Protein 4I17 (pdb70)

Nearest PDB structures (foldseek):
  4i17-assembly1_A  TM=1.005E+00  e=2.293E-26  Bacteroides fragilis NCTC 9343
  6voa-assembly1_F  TM=4.301E-01  e=3.705E-04  Bos taurus
  4g2v-assembly1_A  TM=3.852E-01  e=7.265E-04  Mus musculus
  6hc2-assembly4_S  TM=3.212E-01  e=5.073E-04  Homo sapiens
  7ep7-assembly1_A  TM=3.755E-01  e=6.268E-03  Mus musculus

Sequence (221 aa):
TTDPNQLKNEGNDALNAKNNYAVAFEEKYSEYLKLTNNQDSVTAYNCGVCADNIKKKYKEEAADYFDIAIKKKKNYNLANAYIGKSSAAYRRDKNNQQEYIATLTEGIKAVPGNATIEKKLYAIYYLKEGQKFQQAGNIEKAEEENYKHATDVTSKKKWKTDALYSLGVLFYYNNGADDVLRKATPLASSSNKEKYASSEKKAKADDAAFKKAVVDYLGEEAVTLSPNRTEIKQQQDQVKAI

Solvent-accessible surface area: 12054 Å² total

InterPro domains:
  IPR011990 Tetratricopeptide-like helical domain superfamily [G3DSA:1.25.40.10] (18-245)
  IPR011990 Tetratricopeptide-like helical domain superfamily [SSF48452] (24-232)
  IPR019734 Tetratricopeptide repeat [SM00028] (59-92)
  IPR019734 Tetratricopeptide repeat [SM00028] (93-126)
  IPR019734 Tetratricopeptide repeat [SM00028] (134-167)

B-factor: mean 29.87, std 13.46, range [13.38, 92.15]

CATH classification: 1.25.40.10

Structure (mmCIF, N/CA/C/O backbone):
data_4I17
#
_entry.id   4I17
#
_cell.length_a   59.233
_cell.length_b   60.576
_cell.length_c   61.033
_cell.angle_alpha   90.000
_cell.angle_beta   90.000
_cell.angle_gamma   90.000
#
_symmetry.space_group_name_H-M   'P 21 21 21'
#
loop_
_entity.id
_entity.type
_entity.pdbx_description
1 polymer 'hypothetical protein'
2 non-polymer 'SULFATE ION'
3 non-polymer GLYCEROL
4 water water
#
loop_
_atom_site.group_PDB
_atom_site.id
_atom_site.type_symbol
_atom_site.label_atom_id
_atom_site.label_alt_id
_atom_site.label_comp_id
_atom_site.label_asym_id
_atom_site.label_entity_id
_atom_site.label_seq_id
_atom_site.pdbx_PDB_ins_code
_atom_site.Cartn_x
_atom_site.Cartn_y
_atom_site.Cartn_z
_atom_site.occupancy
_atom_site.B_iso_or_equiv
_atom_site.auth_seq_id
_atom_site.auth_comp_id
_atom_site.auth_asym_id
_atom_site.auth_atom_id
_atom_site.pdbx_PDB_model_num
ATOM 1 N N . THR A 1 4 ? 2.819 13.403 12.296 1.00 56.05 21 THR A N 1
ATOM 2 C CA . THR A 1 4 ? 2.081 13.666 11.063 1.00 55.57 21 THR A CA 1
ATOM 3 C C . THR A 1 4 ? 2.627 12.822 9.905 1.00 58.02 21 THR A C 1
ATOM 4 O O . THR A 1 4 ? 3.839 12.627 9.800 1.00 57.95 21 THR A O 1
ATOM 6 N N . THR A 1 5 ? 1.721 12.342 9.030 1.00 53.39 22 THR A N 1
ATOM 7 C CA . THR A 1 5 ? 2.024 11.490 7.870 1.00 52.48 22 THR A CA 1
ATOM 8 C C . THR A 1 5 ? 1.893 12.258 6.548 1.00 52.42 22 THR A C 1
ATOM 9 O O . THR A 1 5 ? 2.690 12.045 5.629 1.00 52.95 22 THR A O 1
ATOM 13 N N . ASP A 1 6 ? 0.849 13.103 6.441 1.00 44.86 23 ASP A N 1
ATOM 14 C CA . ASP A 1 6 ? 0.519 13.909 5.264 1.00 42.54 23 ASP A CA 1
ATOM 15 C C . ASP A 1 6 ? 1.689 14.871 4.946 1.00 39.69 23 ASP A C 1
ATOM 16 O O . ASP A 1 6 ? 2.004 15.697 5.802 1.00 37.01 23 ASP A O 1
ATOM 21 N N . PRO A 1 7 ? 2.354 14.779 3.761 1.00 34.81 24 PRO A N 1
ATOM 22 C CA . PRO A 1 7 ? 3.485 15.682 3.477 1.00 33.44 24 PRO A CA 1
ATOM 23 C C . PRO A 1 7 ? 3.121 17.155 3.556 1.00 35.65 24 PRO A C 1
ATOM 24 O O . PRO A 1 7 ? 3.916 17.939 4.075 1.00 34.13 24 PRO A O 1
ATOM 28 N N . ASN A 1 8 ? 1.933 17.548 3.045 1.00 31.98 25 ASN A N 1
ATOM 29 C CA . ASN A 1 8 ? 1.526 18.955 3.100 1.00 31.88 25 ASN A CA 1
ATOM 30 C C . ASN A 1 8 ? 1.421 19.432 4.543 1.00 33.42 25 ASN A C 1
ATOM 31 O O . ASN A 1 8 ? 1.757 20.583 4.830 1.00 33.13 25 ASN A O 1
ATOM 36 N N . GLN A 1 9 ? 0.966 18.547 5.446 1.00 27.60 26 GLN A N 1
ATOM 37 C CA . GLN A 1 9 ? 0.883 18.844 6.872 1.00 26.70 26 GLN A CA 1
ATOM 38 C C . GLN A 1 9 ? 2.296 19.033 7.427 1.00 28.90 26 GLN A C 1
ATOM 39 O O . GLN A 1 9 ? 2.518 19.958 8.211 1.00 27.63 26 GLN A O 1
ATOM 45 N N . LEU A 1 10 ? 3.261 18.170 7.004 1.00 24.50 27 LEU A N 1
ATOM 46 C CA . LEU A 1 10 ? 4.661 18.325 7.477 1.00 22.24 27 LEU A CA 1
ATOM 47 C C . LEU A 1 10 ? 5.238 19.645 7.038 1.00 25.31 27 LEU A C 1
ATOM 48 O O . LEU A 1 10 ? 5.887 20.315 7.837 1.00 24.04 27 LEU A O 1
ATOM 53 N N . LYS A 1 11 ? 5.000 20.047 5.782 1.00 23.12 28 LYS A N 1
ATOM 54 C CA . LYS A 1 11 ? 5.521 21.342 5.322 1.00 22.43 28 LYS A CA 1
ATOM 55 C C . LYS A 1 11 ? 4.885 22.507 6.124 1.00 26.45 28 LYS A C 1
ATOM 56 O O . LYS A 1 11 ? 5.590 23.444 6.489 1.00 24.40 28 LYS A O 1
ATOM 62 N N . ASN A 1 12 ? 3.575 22.440 6.407 1.00 23.59 29 ASN A N 1
ATOM 63 C CA . ASN A 1 12 ? 2.887 23.490 7.180 1.00 23.75 29 ASN A CA 1
ATOM 64 C C . ASN A 1 12 ? 3.438 23.548 8.600 1.00 25.71 29 ASN A C 1
ATOM 65 O O . ASN A 1 12 ? 3.627 24.657 9.128 1.00 25.27 29 ASN A O 1
ATOM 70 N N . GLU A 1 13 ? 3.694 22.371 9.218 1.00 21.23 30 GLU A N 1
ATOM 71 C CA . GLU A 1 13 ? 4.297 22.279 10.565 1.00 20.35 30 GLU A CA 1
ATOM 72 C C . GLU A 1 13 ? 5.712 22.884 10.551 1.00 23.10 30 GLU A C 1
ATOM 73 O O . GLU A 1 13 ? 6.078 23.562 11.506 1.00 21.11 30 GLU A O 1
ATOM 79 N N . GLY A 1 14 ? 6.498 22.600 9.500 1.00 18.83 31 GLY A N 1
ATOM 80 C CA . GLY A 1 14 ? 7.843 23.178 9.357 1.00 16.77 31 GLY A CA 1
ATOM 81 C C . GLY A 1 14 ? 7.781 24.692 9.212 1.00 21.01 31 GLY A C 1
ATOM 82 O O . GLY A 1 14 ? 8.568 25.408 9.837 1.00 19.28 31 GLY A O 1
ATOM 83 N N . ASN A 1 15 ? 6.817 25.200 8.402 1.00 19.21 32 ASN A N 1
ATOM 84 C CA . ASN A 1 15 ? 6.602 26.651 8.247 1.00 19.64 32 ASN A CA 1
ATOM 85 C C . ASN A 1 15 ? 6.259 27.284 9.586 1.00 23.03 32 ASN A C 1
ATOM 86 O O . ASN A 1 15 ? 6.784 28.360 9.905 1.00 22.04 32 ASN A O 1
ATOM 91 N N . ASP A 1 16 ? 5.363 26.646 10.368 1.00 20.86 33 ASP A N 1
ATOM 92 C CA . ASP A 1 16 ? 4.980 27.171 11.693 1.00 21.66 33 ASP A CA 1
ATOM 93 C C . ASP A 1 16 ? 6.195 27.247 12.618 1.00 23.21 33 ASP A C 1
ATOM 94 O O . ASP A 1 16 ? 6.388 28.252 13.313 1.00 24.18 33 ASP A O 1
ATOM 99 N N . ALA A 1 17 ? 7.022 26.195 12.614 1.00 18.95 34 ALA A N 1
ATOM 100 C CA . ALA A 1 17 ? 8.227 26.161 13.438 1.00 18.55 34 ALA A CA 1
ATOM 101 C C . ALA A 1 17 ? 9.203 27.252 13.019 1.00 20.89 34 ALA A C 1
ATOM 102 O O . ALA A 1 17 ? 9.744 27.961 13.879 1.00 19.26 34 ALA A O 1
ATOM 104 N N . LEU A 1 18 ? 9.414 27.425 11.706 1.00 19.24 35 LEU A N 1
ATOM 105 C CA . LEU A 1 18 ? 10.347 28.454 11.212 1.00 20.66 35 LEU A CA 1
ATOM 106 C C . LEU A 1 18 ? 9.869 29.839 11.628 1.00 22.27 35 LEU A C 1
ATOM 107 O O . LEU A 1 18 ? 10.669 30.671 12.057 1.00 22.78 35 LEU A O 1
ATOM 112 N N . ASN A 1 19 ? 8.562 30.079 11.544 1.00 20.13 36 ASN A N 1
ATOM 113 C CA . ASN A 1 19 ? 7.973 31.370 11.938 1.00 20.68 36 ASN A CA 1
ATOM 114 C C . ASN A 1 19 ? 8.234 31.700 13.408 1.00 26.76 36 ASN A C 1
ATOM 115 O O . ASN A 1 19 ? 8.191 32.871 13.777 1.00 26.74 36 ASN A O 1
ATOM 120 N N . ALA A 1 20 ? 8.449 30.666 14.250 1.00 22.78 37 ALA A N 1
ATOM 121 C CA . ALA A 1 20 ? 8.689 30.827 15.692 1.00 22.56 37 ALA A CA 1
ATOM 122 C C . ALA A 1 20 ? 10.189 30.735 15.995 1.00 24.44 37 ALA A C 1
ATOM 123 O O . ALA A 1 20 ? 10.589 30.717 17.155 1.00 24.12 37 ALA A O 1
ATOM 125 N N . LYS A 1 21 ? 11.027 30.695 14.951 1.00 19.87 38 LYS A N 1
ATOM 126 C CA . LYS A 1 21 ? 12.484 30.589 15.100 1.00 19.22 38 LYS A CA 1
ATOM 127 C C . LYS A 1 21 ? 12.898 29.226 15.732 1.00 23.26 38 LYS A C 1
ATOM 128 O O . LYS A 1 21 ? 13.973 29.129 16.353 1.00 24.85 38 LYS A O 1
ATOM 134 N N A ASN A 1 22 ? 12.062 28.165 15.578 0.50 18.97 39 ASN A N 1
ATOM 135 N N B ASN A 1 22 ? 12.066 28.189 15.539 0.50 18.73 39 ASN A N 1
ATOM 136 C CA A ASN A 1 22 ? 12.514 26.860 16.050 0.50 18.35 39 ASN A CA 1
ATOM 137 C CA B ASN A 1 22 ? 12.373 26.854 16.020 0.50 18.02 39 ASN A CA 1
ATOM 138 C C A ASN A 1 22 ? 13.070 26.138 14.849 0.50 21.01 39 ASN A C 1
ATOM 139 C C B ASN A 1 22 ? 13.033 26.104 14.846 0.50 20.85 39 ASN A C 1
ATOM 140 O O A ASN A 1 22 ? 12.370 25.384 14.182 0.50 19.71 39 ASN A O 1
ATOM 141 O O B ASN A 1 22 ? 12.374 25.314 14.177 0.50 19.61 39 ASN A O 1
ATOM 150 N N . TYR A 1 23 ? 14.341 26.387 14.570 1.00 18.75 40 TYR A N 1
ATOM 151 C CA . TYR A 1 23 ? 15.035 25.791 13.425 1.00 17.24 40 TYR A CA 1
ATOM 152 C C . TYR A 1 23 ? 15.162 24.280 13.527 1.00 17.51 40 TYR A C 1
ATOM 153 O O . TYR A 1 23 ? 15.121 23.627 12.484 1.00 17.46 40 TYR A O 1
ATOM 162 N N . ALA A 1 24 ? 15.287 23.702 14.764 1.00 15.74 41 ALA A N 1
ATOM 163 C CA . ALA A 1 24 ? 15.426 22.232 14.886 1.00 16.09 41 ALA A CA 1
ATOM 164 C C . ALA A 1 24 ? 14.147 21.527 14.449 1.00 19.44 41 ALA A C 1
ATOM 165 O O . ALA A 1 24 ? 14.207 20.509 13.750 1.00 20.05 41 ALA A O 1
ATOM 167 N N . VAL A 1 25 ? 12.990 22.037 14.875 1.00 16.67 42 VAL A N 1
ATOM 168 C CA . VAL A 1 25 ? 11.719 21.442 14.449 1.00 16.29 42 VAL A CA 1
ATOM 169 C C . VAL A 1 25 ? 11.518 21.681 12.947 1.00 19.12 42 VAL A C 1
ATOM 170 O O . VAL A 1 25 ? 11.038 20.780 12.255 1.00 17.22 42 VAL A O 1
ATOM 174 N N . ALA A 1 26 ? 11.825 22.886 12.452 1.00 17.90 43 ALA A N 1
ATOM 175 C CA . ALA A 1 26 ? 11.621 23.165 11.019 1.00 17.28 43 ALA A CA 1
ATOM 176 C C . ALA A 1 26 ? 12.467 22.209 10.205 1.00 20.32 43 ALA A C 1
ATOM 177 O O . ALA A 1 26 ? 11.993 21.628 9.241 1.00 18.53 43 ALA A O 1
ATOM 179 N N . PHE A 1 27 ? 13.708 21.970 10.644 1.00 17.43 44 PHE A N 1
ATOM 180 C CA . PHE A 1 27 ? 14.576 21.034 9.914 1.00 17.38 44 PHE A CA 1
ATOM 181 C C . PHE A 1 27 ? 13.937 19.632 9.928 1.00 20.18 44 PHE A C 1
ATOM 182 O O . PHE A 1 27 ? 13.876 19.017 8.878 1.00 20.79 44 PHE A O 1
ATOM 190 N N . GLU A 1 28 ? 13.499 19.145 11.089 1.00 17.33 45 GLU A N 1
ATOM 191 C CA A GLU A 1 28 ? 12.860 17.829 11.261 0.50 18.40 45 GLU A CA 1
ATOM 192 C CA B GLU A 1 28 ? 12.897 17.809 11.195 0.50 18.63 45 GLU A CA 1
ATOM 193 C C . GLU A 1 28 ? 11.665 17.671 10.284 1.00 21.38 45 GLU A C 1
ATOM 194 O O . GLU A 1 28 ? 11.557 16.678 9.572 1.00 21.98 45 GLU A O 1
ATOM 205 N N . LYS A 1 29 ? 10.771 18.664 10.271 1.00 17.44 46 LYS A N 1
ATOM 206 C CA . LYS A 1 29 ? 9.550 18.613 9.458 1.00 17.41 46 LYS A CA 1
ATOM 207 C C . LYS A 1 29 ? 9.851 18.754 7.968 1.00 20.23 46 LYS A C 1
ATOM 208 O O . LYS A 1 29 ? 9.321 17.985 7.166 1.00 19.65 46 LYS A O 1
ATOM 214 N N . TYR A 1 30 ? 10.725 19.706 7.597 1.00 17.11 47 TYR A N 1
ATOM 215 C CA . TYR A 1 30 ? 11.056 19.899 6.188 1.00 16.41 47 TYR A CA 1
ATOM 216 C C . TYR A 1 30 ? 11.818 18.707 5.644 1.00 20.82 47 TYR A C 1
ATOM 217 O O . TYR A 1 30 ? 11.599 18.339 4.494 1.00 20.26 47 TYR A O 1
ATOM 226 N N . SER A 1 31 ? 12.793 18.170 6.406 1.00 18.62 48 SER A N 1
ATOM 227 C CA . SER A 1 31 ? 13.578 17.043 5.870 1.00 19.82 48 SER A CA 1
ATOM 228 C C . SER A 1 31 ? 12.676 15.832 5.604 1.00 21.99 48 SER A C 1
ATOM 229 O O . SER A 1 31 ? 12.822 15.195 4.567 1.00 21.89 48 SER A O 1
ATOM 232 N N . GLU A 1 32 ? 11.698 15.587 6.481 1.00 19.57 49 GLU A N 1
ATOM 233 C CA . GLU A 1 32 ? 10.750 14.482 6.298 1.00 20.58 49 GLU A CA 1
ATOM 234 C C . GLU A 1 32 ? 9.844 14.763 5.105 1.00 24.20 49 GLU A C 1
ATOM 235 O O . GLU A 1 32 ? 9.630 13.881 4.290 1.00 24.46 49 GLU A O 1
ATOM 241 N N . TYR A 1 33 ? 9.360 16.000 4.971 1.00 19.92 50 TYR A N 1
ATOM 242 C CA . TYR A 1 33 ? 8.511 16.384 3.833 1.00 20.22 50 TYR A CA 1
ATOM 243 C C . TYR A 1 33 ? 9.246 16.171 2.515 1.00 23.60 50 TYR A C 1
ATOM 244 O O . TYR A 1 33 ? 8.683 15.572 1.595 1.00 23.28 50 TYR A O 1
ATOM 253 N N . LEU A 1 34 ? 10.509 16.655 2.414 1.00 19.89 51 LEU A N 1
ATOM 254 C CA . LEU A 1 34 ? 11.293 16.508 1.182 1.00 19.55 51 LEU A CA 1
ATOM 255 C C . LEU A 1 34 ? 11.587 15.035 0.861 1.00 25.82 51 LEU A C 1
ATOM 256 O O . LEU A 1 34 ? 11.482 14.643 -0.296 1.00 26.97 51 LEU A O 1
ATOM 261 N N . LYS A 1 35 ? 11.902 14.230 1.863 1.00 22.42 52 LYS A N 1
ATOM 262 C CA . LYS A 1 35 ? 12.102 12.784 1.676 1.00 23.74 52 LYS A CA 1
ATOM 263 C C . LYS A 1 35 ? 10.836 12.120 1.075 1.00 26.82 52 LYS A C 1
ATOM 264 O O . LYS A 1 35 ? 10.942 11.323 0.153 1.00 26.33 52 LYS A O 1
ATOM 270 N N . LEU A 1 36 ? 9.654 12.484 1.566 1.00 22.15 53 LEU A N 1
ATOM 271 C CA . LEU A 1 36 ? 8.400 11.884 1.136 1.00 22.86 53 LEU A CA 1
ATOM 272 C C . LEU A 1 36 ? 7.828 12.425 -0.193 1.00 27.15 53 LEU A C 1
ATOM 273 O O . LEU A 1 36 ? 6.892 11.817 -0.736 1.00 27.82 53 LEU A O 1
ATOM 278 N N . THR A 1 37 ? 8.392 13.514 -0.726 1.00 23.91 54 THR A N 1
ATOM 279 C CA . THR A 1 37 ? 7.926 14.160 -1.967 1.00 24.22 54 THR A CA 1
ATOM 280 C C . THR A 1 37 ? 9.025 14.226 -3.036 1.00 30.38 54 THR A C 1
ATOM 281 O O . THR A 1 37 ? 9.021 15.125 -3.886 1.00 29.49 54 THR A O 1
ATOM 285 N N . ASN A 1 38 ? 9.977 13.294 -2.971 1.00 29.58 55 ASN A N 1
ATOM 286 C CA . ASN A 1 38 ? 11.078 13.135 -3.929 1.00 31.29 55 ASN A CA 1
ATOM 287 C C . ASN A 1 38 ? 11.941 14.402 -4.092 1.00 35.37 55 ASN A C 1
ATOM 288 O O . ASN A 1 38 ? 12.506 14.614 -5.163 1.00 35.76 55 ASN A O 1
ATOM 293 N N . ASN A 1 39 ? 12.084 15.219 -3.017 1.00 30.91 56 ASN A N 1
ATOM 294 C CA . ASN A 1 39 ? 12.960 16.408 -3.018 1.00 30.37 56 ASN A CA 1
ATOM 295 C C . ASN A 1 39 ? 12.663 17.354 -4.171 1.00 34.16 56 ASN A C 1
ATOM 296 O O . ASN A 1 39 ? 13.585 17.804 -4.844 1.00 35.56 56 ASN A O 1
ATOM 301 N N . GLN A 1 40 ? 11.399 17.655 -4.402 1.00 32.15 57 GLN A N 1
ATOM 302 C CA . GLN A 1 40 ? 11.009 18.475 -5.553 1.00 33.45 57 GLN A CA 1
ATOM 303 C C . GLN A 1 40 ? 10.810 19.961 -5.217 1.00 36.84 57 GLN A C 1
ATOM 304 O O . GLN A 1 40 ? 10.942 20.808 -6.099 1.00 37.26 57 GLN A O 1
ATOM 310 N N . ASP A 1 41 ? 10.489 20.275 -3.966 1.00 30.37 58 ASP A N 1
ATOM 311 C CA . ASP A 1 41 ? 10.209 21.651 -3.552 1.00 26.84 58 ASP A CA 1
ATOM 312 C C . ASP A 1 41 ? 11.513 22.366 -3.202 1.00 26.78 58 ASP A C 1
ATOM 313 O O . ASP A 1 41 ? 11.972 22.307 -2.063 1.00 22.59 58 ASP A O 1
ATOM 318 N N . SER A 1 42 ? 12.085 23.087 -4.174 1.00 22.74 59 SER A N 1
ATOM 319 C CA . SER A 1 42 ? 13.348 23.803 -3.969 1.00 20.99 59 SER A CA 1
ATOM 320 C C . SER A 1 42 ? 13.259 24.957 -2.957 1.00 22.09 59 SER A C 1
ATOM 321 O O . SER A 1 42 ? 14.268 25.270 -2.306 1.00 21.48 59 SER A O 1
ATOM 324 N N . VAL A 1 43 ? 12.100 25.620 -2.849 1.00 21.57 60 VAL A N 1
ATOM 325 C CA . VAL A 1 43 ? 11.916 26.722 -1.871 1.00 21.90 60 VAL A CA 1
ATOM 326 C C . VAL A 1 43 ? 12.100 26.137 -0.450 1.00 23.82 60 VAL A C 1
ATOM 327 O O . VAL A 1 43 ? 12.875 26.671 0.354 1.00 22.88 60 VAL A O 1
ATOM 331 N N . THR A 1 44 ? 11.437 24.985 -0.187 1.00 18.62 61 THR A N 1
ATOM 332 C CA . THR A 1 44 ? 11.554 24.302 1.095 1.00 17.68 61 THR A CA 1
ATOM 333 C C . THR A 1 44 ? 12.957 23.740 1.243 1.00 21.13 61 THR A C 1
ATOM 334 O O . THR A 1 44 ? 13.502 23.828 2.328 1.00 18.41 61 THR A O 1
ATOM 338 N N . ALA A 1 45 ? 13.563 23.197 0.163 1.00 19.59 62 ALA A N 1
ATOM 339 C CA . ALA A 1 45 ? 14.948 22.696 0.273 1.00 19.76 62 ALA A CA 1
ATOM 340 C C . ALA A 1 45 ? 15.923 23.801 0.723 1.00 20.33 62 ALA A C 1
ATOM 341 O O . ALA A 1 45 ? 16.761 23.542 1.584 1.00 17.25 62 ALA A O 1
ATOM 343 N N . TYR A 1 46 ? 15.805 25.019 0.160 1.00 16.66 63 TYR A N 1
ATOM 344 C CA . TYR A 1 46 ? 16.652 26.130 0.544 1.00 15.83 63 TYR A CA 1
ATOM 345 C C . TYR A 1 46 ? 16.417 26.436 2.052 1.00 20.41 63 TYR A C 1
ATOM 346 O O . TYR A 1 46 ? 17.374 26.545 2.818 1.00 19.59 63 TYR A O 1
ATOM 355 N N . ASN A 1 47 ? 15.139 26.554 2.472 1.00 15.99 64 ASN A N 1
ATOM 356 C CA . ASN A 1 47 ? 14.846 26.850 3.880 1.00 16.98 64 ASN A CA 1
ATOM 357 C C . ASN A 1 47 ? 15.402 25.768 4.787 1.00 18.98 64 ASN A C 1
ATOM 358 O O . ASN A 1 47 ? 15.912 26.074 5.859 1.00 19.57 64 ASN A O 1
ATOM 363 N N . CYS A 1 48 ? 15.303 24.499 4.346 1.00 16.40 65 CYS A N 1
ATOM 364 C CA . CYS A 1 48 ? 15.779 23.339 5.116 1.00 17.91 65 CYS A CA 1
ATOM 365 C C . CYS A 1 48 ? 17.298 23.419 5.285 1.00 21.28 65 CYS A C 1
ATOM 366 O O . CYS A 1 48 ? 17.795 23.187 6.389 1.00 20.12 65 CYS A O 1
ATOM 369 N N . GLY A 1 49 ? 18.016 23.821 4.225 1.00 17.39 66 GLY A N 1
ATOM 370 C CA . GLY A 1 49 ? 19.480 23.998 4.281 1.00 16.74 66 GLY A CA 1
ATOM 371 C C . GLY A 1 49 ? 19.892 25.038 5.302 1.00 18.88 66 GLY A C 1
ATOM 372 O O . GLY A 1 49 ? 20.830 24.810 6.084 1.00 17.63 66 GLY A O 1
ATOM 373 N N . VAL A 1 50 ? 19.180 26.191 5.322 1.00 16.03 67 VAL A N 1
ATOM 374 C CA . VAL A 1 50 ? 19.459 27.264 6.308 1.00 16.61 67 VAL A CA 1
ATOM 375 C C . VAL A 1 50 ? 19.202 26.722 7.730 1.00 19.62 67 VAL A C 1
ATOM 376 O O . VAL A 1 50 ? 20.019 26.944 8.628 1.00 19.16 67 VAL A O 1
ATOM 380 N N . CYS A 1 51 ? 18.054 26.061 7.939 1.00 18.12 68 CYS A N 1
ATOM 381 C CA . CYS A 1 51 ? 17.726 25.481 9.258 1.00 19.02 68 CYS A CA 1
ATOM 382 C C . CYS A 1 51 ? 18.816 24.501 9.691 1.00 20.77 68 CYS A C 1
ATOM 383 O O . CYS A 1 51 ? 19.236 24.530 10.854 1.00 19.76 68 CYS A O 1
ATOM 386 N N . ALA A 1 52 ? 19.233 23.602 8.786 1.00 16.59 69 ALA A N 1
ATOM 387 C CA . ALA A 1 52 ? 20.301 22.608 9.088 1.00 17.44 69 ALA A CA 1
ATOM 388 C C . ALA A 1 52 ? 21.592 23.292 9.502 1.00 19.97 69 ALA A C 1
ATOM 389 O O . ALA A 1 52 ? 22.252 22.872 10.461 1.00 20.55 69 ALA A O 1
ATOM 391 N N . ASP A 1 53 ? 21.956 24.376 8.805 1.00 16.57 70 ASP A N 1
ATOM 392 C CA . ASP A 1 53 ? 23.193 25.071 9.127 1.00 15.95 70 ASP A CA 1
ATOM 393 C C . ASP A 1 53 ? 23.040 25.726 10.493 1.00 21.18 70 ASP A C 1
ATOM 394 O O . ASP A 1 53 ? 23.984 25.662 11.283 1.00 20.88 70 ASP A O 1
ATOM 399 N N . ASN A 1 54 ? 21.815 26.266 10.801 1.00 18.73 71 ASN A N 1
ATOM 400 C CA . ASN A 1 54 ? 21.559 26.956 12.081 1.00 19.45 71 ASN A CA 1
ATOM 401 C C . ASN A 1 54 ? 21.643 25.993 13.260 1.00 22.72 71 ASN A C 1
ATOM 402 O O . ASN A 1 54 ? 21.980 26.414 14.357 1.00 24.79 71 ASN A O 1
ATOM 407 N N . ILE A 1 55 ? 21.369 24.704 13.044 1.00 17.69 72 ILE A N 1
ATOM 408 C CA . ILE A 1 55 ? 21.417 23.751 14.156 1.00 17.19 72 ILE A CA 1
ATOM 409 C C . ILE A 1 55 ? 22.686 22.882 14.079 1.00 20.33 72 ILE A C 1
ATOM 410 O O . ILE A 1 55 ? 22.818 21.890 14.798 1.00 19.34 72 ILE A O 1
ATOM 415 N N . LYS A 1 56 ? 23.646 23.315 13.261 1.00 17.96 73 LYS A N 1
ATOM 416 C CA . LYS A 1 56 ? 24.974 22.724 13.115 1.00 17.60 73 LYS A CA 1
ATOM 417 C C . LYS A 1 56 ? 25.002 21.351 12.427 1.00 21.80 73 LYS A C 1
ATOM 418 O O . LYS A 1 56 ? 25.946 20.592 12.627 1.00 22.01 73 LYS A O 1
ATOM 424 N N . LYS A 1 57 ? 24.010 21.057 11.587 1.00 17.00 74 LYS A N 1
ATOM 425 C CA A LYS A 1 57 ? 23.989 19.840 10.767 0.50 17.81 74 LYS A CA 1
ATOM 426 C CA B LYS A 1 57 ? 23.993 19.833 10.779 0.50 17.47 74 LYS A CA 1
ATOM 427 C C . LYS A 1 57 ? 24.561 20.270 9.425 1.00 21.23 74 LYS A C 1
ATOM 428 O O . LYS A 1 57 ? 23.824 20.444 8.441 1.00 19.87 74 LYS A O 1
ATOM 439 N N . TYR A 1 58 ? 25.863 20.562 9.404 1.00 18.80 75 TYR A N 1
ATOM 440 C CA . TYR A 1 58 ? 26.501 21.132 8.209 1.00 18.71 75 TYR A CA 1
ATOM 441 C C . TYR A 1 58 ? 26.473 20.263 6.989 1.00 23.28 75 TYR A C 1
ATOM 442 O O . TYR A 1 58 ? 26.254 20.816 5.909 1.00 22.49 75 TYR A O 1
ATOM 451 N N . LYS A 1 59 ? 26.681 18.930 7.114 1.00 20.72 76 LYS A N 1
ATOM 452 C CA . LYS A 1 59 ? 26.690 18.105 5.901 1.00 22.49 76 LYS A CA 1
ATOM 453 C C . LYS A 1 59 ? 25.299 18.057 5.289 1.00 24.84 76 LYS A C 1
ATOM 454 O O . LYS A 1 59 ? 25.159 18.081 4.051 1.00 23.13 76 LYS A O 1
ATOM 460 N N . GLU A 1 60 ? 24.278 17.994 6.165 1.00 20.99 77 GLU A N 1
ATOM 461 C CA A GLU A 1 60 ? 22.877 17.972 5.764 0.50 20.91 77 GLU A CA 1
ATOM 462 C CA B GLU A 1 60 ? 22.866 17.987 5.737 0.50 20.01 77 GLU A CA 1
ATOM 463 C C . GLU A 1 60 ? 22.553 19.294 5.052 1.00 22.96 77 GLU A C 1
ATOM 464 O O . GLU A 1 60 ? 21.912 19.286 3.997 1.00 22.02 77 GLU A O 1
ATOM 475 N N . ALA A 1 61 ? 23.051 20.435 5.600 1.00 19.22 78 ALA A N 1
ATOM 476 C CA . ALA A 1 61 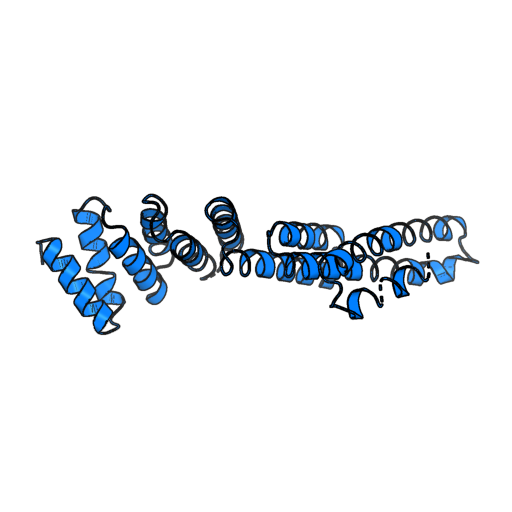? 22.819 21.754 4.997 1.00 17.08 78 ALA A CA 1
ATOM 477 C C . ALA A 1 61 ? 23.302 21.762 3.527 1.00 23.01 78 ALA A C 1
ATOM 478 O O . ALA A 1 61 ? 22.539 22.105 2.606 1.00 19.29 78 ALA A O 1
ATOM 480 N N . ALA A 1 62 ? 24.536 21.283 3.312 1.00 19.99 79 ALA A N 1
ATOM 481 C CA . ALA A 1 62 ? 25.137 21.225 1.985 1.00 20.25 79 ALA A CA 1
ATOM 482 C C . ALA A 1 62 ? 24.270 20.364 1.044 1.00 22.88 79 ALA A C 1
ATOM 483 O O . ALA A 1 62 ? 24.010 20.784 -0.082 1.00 22.35 79 ALA A O 1
ATOM 485 N N . ASP A 1 63 ? 23.718 19.247 1.537 1.00 20.44 80 ASP A N 1
ATOM 486 C CA . ASP A 1 63 ? 22.838 18.374 0.745 1.00 19.94 80 ASP A CA 1
ATOM 487 C C . ASP A 1 63 ? 21.552 19.107 0.317 1.00 22.92 80 ASP A C 1
ATOM 488 O O . ASP A 1 63 ? 21.137 18.980 -0.829 1.00 21.78 80 ASP A O 1
ATOM 493 N N . TYR A 1 64 ? 20.916 19.844 1.224 1.00 17.64 81 TYR A N 1
ATOM 494 C CA . TYR A 1 64 ? 19.702 20.580 0.884 1.00 16.42 81 TYR A CA 1
ATOM 495 C C . TYR A 1 64 ? 20.000 21.762 -0.039 1.00 19.69 81 TYR A C 1
ATOM 496 O O . TYR A 1 64 ? 19.257 21.960 -0.999 1.00 19.55 81 TYR A O 1
ATOM 505 N N . PHE A 1 65 ? 21.085 22.516 0.198 1.00 17.26 82 PHE A N 1
ATOM 506 C CA . PHE A 1 65 ? 21.391 23.602 -0.760 1.00 17.15 82 PHE A CA 1
ATOM 507 C C . PHE A 1 65 ? 21.657 23.014 -2.166 1.00 21.33 82 PHE A C 1
ATOM 508 O O . PHE A 1 65 ? 21.308 23.644 -3.156 1.00 20.73 82 PHE A O 1
ATOM 516 N N . ASP A 1 66 ? 22.211 21.790 -2.245 1.00 18.99 83 ASP A N 1
ATOM 517 C CA . ASP A 1 66 ? 22.469 21.126 -3.531 1.00 21.59 83 ASP A CA 1
ATOM 518 C C . ASP A 1 66 ? 21.156 20.869 -4.299 1.00 25.57 83 ASP A C 1
ATOM 519 O O . ASP A 1 66 ? 21.147 20.939 -5.525 1.00 25.88 83 ASP A O 1
ATOM 524 N N . ILE A 1 67 ? 20.065 20.561 -3.580 1.00 21.81 84 ILE A N 1
ATOM 525 C CA . ILE A 1 67 ? 18.732 20.321 -4.164 1.00 21.36 84 ILE A CA 1
ATOM 526 C C . ILE A 1 67 ? 18.294 21.610 -4.819 1.00 23.64 84 ILE A C 1
ATOM 527 O O . ILE A 1 67 ? 17.892 21.603 -5.982 1.00 23.25 84 ILE A O 1
ATOM 532 N N . ALA A 1 68 ? 18.403 22.730 -4.099 1.00 20.13 85 ALA A N 1
ATOM 533 C CA . ALA A 1 68 ? 18.048 24.039 -4.658 1.00 20.32 85 ALA A CA 1
ATOM 534 C C . ALA A 1 68 ? 18.909 24.343 -5.879 1.00 23.78 85 ALA A C 1
ATOM 535 O O . ALA A 1 68 ? 18.384 24.798 -6.900 1.00 24.24 85 ALA A O 1
ATOM 537 N N . ILE A 1 69 ? 20.237 24.040 -5.814 1.00 17.97 86 ILE A N 1
ATOM 538 C CA . ILE A 1 69 ? 21.134 24.296 -6.937 1.00 18.16 86 ILE A CA 1
ATOM 539 C C . ILE A 1 69 ? 20.705 23.481 -8.152 1.00 22.94 86 ILE A C 1
ATOM 540 O O . ILE A 1 69 ? 20.631 24.035 -9.243 1.00 23.92 86 ILE A O 1
ATOM 545 N N . LYS A 1 70 ? 20.414 22.185 -7.958 1.00 21.48 87 LYS A N 1
ATOM 546 C CA A LYS A 1 70 ? 20.049 21.325 -9.082 0.50 22.80 87 LYS A CA 1
ATOM 547 C CA B LYS A 1 70 ? 19.986 21.246 -9.011 0.50 23.12 87 LYS A CA 1
ATOM 548 C C . LYS A 1 70 ? 18.692 21.734 -9.684 1.00 27.37 87 LYS A C 1
ATOM 549 O O . LYS A 1 70 ? 18.481 21.507 -10.876 1.00 28.58 87 LYS A O 1
ATOM 560 N N . LYS A 1 71 ? 17.817 22.401 -8.905 1.00 22.32 88 LYS A N 1
ATOM 561 C CA A LYS A 1 71 ? 16.533 22.873 -9.441 0.50 21.56 88 LYS A CA 1
ATOM 562 C CA B LYS A 1 71 ? 16.532 22.899 -9.401 0.50 21.77 88 LYS A CA 1
ATOM 563 C C . LYS A 1 71 ? 16.650 24.329 -9.954 1.00 25.79 88 LYS A C 1
ATOM 564 O O . LYS A 1 71 ? 15.632 24.927 -10.319 1.00 27.71 88 LYS A O 1
ATOM 575 N N . ASN A 1 72 ? 17.882 24.901 -9.984 1.00 22.70 89 ASN A N 1
ATOM 576 C CA . ASN A 1 72 ? 18.162 26.273 -10.478 1.00 21.64 89 ASN A CA 1
ATOM 577 C C . ASN A 1 72 ? 17.387 27.297 -9.685 1.00 24.28 89 ASN A C 1
ATOM 578 O O . ASN A 1 72 ? 16.884 28.265 -10.253 1.00 25.32 89 ASN A O 1
ATOM 583 N N . TYR A 1 73 ? 17.239 27.059 -8.383 1.00 20.02 90 TYR A N 1
ATOM 584 C CA . TYR A 1 73 ? 16.460 27.946 -7.535 1.00 20.57 90 TYR A CA 1
ATOM 585 C C . TYR A 1 73 ? 17.366 28.814 -6.685 1.00 24.11 90 TYR A C 1
ATOM 586 O O . TYR A 1 73 ? 18.213 28.271 -5.967 1.00 21.31 90 TYR A O 1
ATOM 595 N N . ASN A 1 74 ? 17.121 30.149 -6.676 1.00 22.36 91 ASN A N 1
ATOM 596 C CA . ASN A 1 74 ? 17.819 31.065 -5.755 1.00 21.64 91 ASN A CA 1
ATOM 597 C C . ASN A 1 74 ? 19.323 30.756 -5.731 1.00 24.26 91 ASN A C 1
ATOM 598 O O . ASN A 1 74 ? 19.915 30.557 -4.667 1.00 21.91 91 ASN A O 1
ATOM 603 N N . LEU A 1 75 ? 19.905 30.624 -6.921 1.00 21.23 92 LEU A N 1
ATOM 604 C CA . LEU A 1 75 ? 21.255 30.110 -7.101 1.00 23.59 92 LEU A CA 1
ATOM 605 C C . LEU A 1 75 ? 22.342 30.812 -6.349 1.00 27.10 92 LEU A C 1
ATOM 606 O O . LEU A 1 75 ? 23.154 30.117 -5.756 1.00 27.75 92 LEU A O 1
ATOM 611 N N . ALA A 1 76 ? 22.395 32.140 -6.356 1.00 22.53 93 ALA A N 1
ATOM 612 C CA . ALA A 1 76 ? 23.479 32.796 -5.612 1.00 23.18 93 ALA A CA 1
ATOM 613 C C . ALA A 1 76 ? 23.382 32.482 -4.117 1.00 24.31 93 ALA A C 1
ATOM 614 O O . ALA A 1 76 ? 24.387 32.130 -3.494 1.00 22.95 93 ALA A O 1
ATOM 616 N N . ASN A 1 77 ? 22.183 32.550 -3.560 1.00 21.43 94 ASN A N 1
ATOM 617 C CA . ASN A 1 77 ? 21.995 32.242 -2.144 1.00 20.40 94 ASN A CA 1
ATOM 618 C C . ASN A 1 77 ? 22.264 30.773 -1.834 1.00 22.48 94 ASN A C 1
ATOM 619 O O . ASN A 1 77 ? 22.802 30.480 -0.764 1.00 21.90 94 ASN A O 1
ATOM 624 N N . ALA A 1 78 ? 21.885 29.850 -2.748 1.00 19.41 95 ALA A N 1
ATOM 625 C CA . ALA A 1 78 ? 22.100 28.405 -2.542 1.00 19.66 95 ALA A CA 1
ATOM 626 C C . ALA A 1 78 ? 23.603 28.072 -2.585 1.00 19.80 95 ALA A C 1
ATOM 627 O O . ALA A 1 78 ? 24.070 27.295 -1.757 1.00 18.78 95 ALA A O 1
ATOM 629 N N . TYR A 1 79 ? 24.372 28.675 -3.517 1.00 16.56 96 TYR A N 1
ATOM 630 C CA . TYR A 1 79 ? 25.836 28.453 -3.532 1.00 16.10 96 TYR A CA 1
ATOM 631 C C . TYR A 1 79 ? 26.498 29.052 -2.295 1.00 19.31 96 TYR A C 1
ATOM 632 O O . TYR A 1 79 ? 27.414 28.441 -1.766 1.00 20.05 96 TYR A O 1
ATOM 641 N N . ILE A 1 80 ? 26.050 30.244 -1.843 1.00 19.83 97 ILE A N 1
ATOM 642 C CA . ILE A 1 80 ? 26.619 30.912 -0.663 1.00 20.53 97 ILE A CA 1
ATOM 643 C C . ILE A 1 80 ? 26.342 30.053 0.556 1.00 23.61 97 ILE A C 1
ATOM 644 O O . ILE A 1 80 ? 27.243 29.827 1.365 1.00 22.63 97 ILE A O 1
ATOM 649 N N . GLY A 1 81 ? 25.114 29.533 0.639 1.00 19.63 98 GLY A N 1
ATOM 650 C CA . GLY A 1 81 ? 24.715 28.648 1.725 1.00 18.28 98 GLY A CA 1
ATOM 651 C C . GLY A 1 81 ? 25.545 27.381 1.778 1.00 20.11 98 GLY A C 1
ATOM 652 O O . GLY A 1 81 ? 25.979 26.974 2.850 1.00 19.67 98 GLY A O 1
ATOM 653 N N . LYS A 1 82 ? 25.744 26.739 0.630 1.00 15.82 99 LYS A N 1
ATOM 654 C CA . LYS A 1 82 ? 26.539 25.522 0.548 1.00 16.80 99 LYS A CA 1
ATOM 655 C C . LYS A 1 82 ? 27.984 25.824 0.949 1.00 21.20 99 LYS A C 1
ATOM 656 O O . LYS A 1 82 ? 28.561 25.065 1.733 1.00 21.05 99 LYS A O 1
ATOM 662 N N . SER A 1 83 ? 28.555 26.940 0.433 1.00 19.66 100 SER A N 1
ATOM 663 C CA A SER A 1 83 ? 29.931 27.329 0.780 0.50 19.15 100 SER A CA 1
ATOM 664 C CA B SER A 1 83 ? 29.930 27.330 0.784 0.50 19.26 100 SER A CA 1
ATOM 665 C C . SER A 1 83 ? 30.044 27.563 2.286 1.00 22.65 100 SER A C 1
ATOM 666 O O . SER A 1 83 ? 30.994 27.086 2.908 1.00 22.18 100 SER A O 1
ATOM 671 N N . ALA A 1 84 ? 29.057 28.283 2.886 1.00 20.64 101 ALA A N 1
ATOM 672 C CA . ALA A 1 84 ? 29.054 28.583 4.321 1.00 21.34 101 ALA A CA 1
ATOM 673 C C . ALA A 1 84 ? 29.043 27.314 5.153 1.00 22.35 101 ALA A C 1
ATOM 674 O O . ALA A 1 84 ? 29.673 27.266 6.216 1.00 22.37 101 ALA A O 1
ATOM 676 N N . ALA A 1 85 ? 28.308 26.289 4.696 1.00 19.07 102 ALA A N 1
ATOM 677 C CA . ALA A 1 85 ? 28.242 25.008 5.397 1.00 18.16 102 ALA A CA 1
ATOM 678 C C . ALA A 1 85 ? 29.632 24.369 5.430 1.00 22.60 102 ALA A C 1
ATOM 679 O O . ALA A 1 85 ? 30.050 23.883 6.472 1.00 20.98 102 ALA A O 1
ATOM 681 N N . TYR A 1 86 ? 30.384 24.447 4.310 1.00 19.84 103 TYR A N 1
ATOM 682 C CA . TYR A 1 86 ? 31.754 23.901 4.257 1.00 20.78 103 TYR A CA 1
ATOM 683 C C . TYR A 1 86 ? 32.730 24.728 5.100 1.00 25.11 103 TYR A C 1
ATOM 684 O O . TYR A 1 86 ? 33.591 24.137 5.746 1.00 26.10 103 TYR A O 1
ATOM 693 N N . ARG A 1 87 ? 32.547 26.066 5.155 1.00 22.07 104 ARG A N 1
ATOM 694 C CA A ARG A 1 87 ? 33.324 26.973 6.011 0.50 22.04 104 ARG A CA 1
ATOM 695 C CA B ARG A 1 87 ? 33.351 26.942 6.014 0.50 22.22 104 ARG A CA 1
ATOM 696 C C . ARG A 1 87 ? 33.119 26.550 7.483 1.00 25.75 104 ARG A C 1
ATOM 697 O O . ARG A 1 87 ? 34.071 26.447 8.252 1.00 25.82 104 ARG A O 1
ATOM 712 N N . ASP A 1 88 ? 31.861 26.262 7.858 1.00 21.88 105 ASP A N 1
ATOM 713 C CA . ASP A 1 88 ? 31.473 25.824 9.218 1.00 22.38 105 ASP A CA 1
ATOM 714 C C . ASP A 1 88 ? 32.060 24.428 9.541 1.00 27.17 105 ASP A C 1
ATOM 715 O O . ASP A 1 88 ? 32.375 24.144 10.702 1.00 27.44 105 ASP A O 1
ATOM 728 N N . LYS A 1 90 ? 34.958 23.701 8.534 1.00 25.76 107 LYS A N 1
ATOM 729 C CA . LYS A 1 90 ? 36.383 24.081 8.488 1.00 27.40 107 LYS A CA 1
ATOM 730 C C . LYS A 1 90 ? 37.058 23.384 7.287 1.00 31.04 107 LYS A C 1
ATOM 731 O O . LYS A 1 90 ? 38.158 22.822 7.385 1.00 30.57 107 LYS A O 1
ATOM 737 N N . ASN A 1 91 ? 36.354 23.416 6.135 1.00 24.45 108 ASN A N 1
ATOM 738 C CA . ASN A 1 91 ? 36.872 22.797 4.929 1.00 22.07 108 ASN A CA 1
ATOM 739 C C . ASN A 1 91 ? 37.073 23.888 3.905 1.00 23.80 108 ASN A C 1
ATOM 740 O O . ASN A 1 91 ? 36.153 24.192 3.144 1.00 22.13 108 ASN A O 1
ATOM 745 N N . ASN A 1 92 ? 38.241 24.518 3.916 1.00 21.72 109 ASN A N 1
ATOM 746 C CA . ASN A 1 92 ? 38.540 25.636 2.998 1.00 22.28 109 ASN A CA 1
ATOM 747 C C . ASN A 1 92 ? 38.541 25.242 1.519 1.00 22.67 109 ASN A C 1
ATOM 748 O O . ASN A 1 92 ? 38.167 26.044 0.688 1.00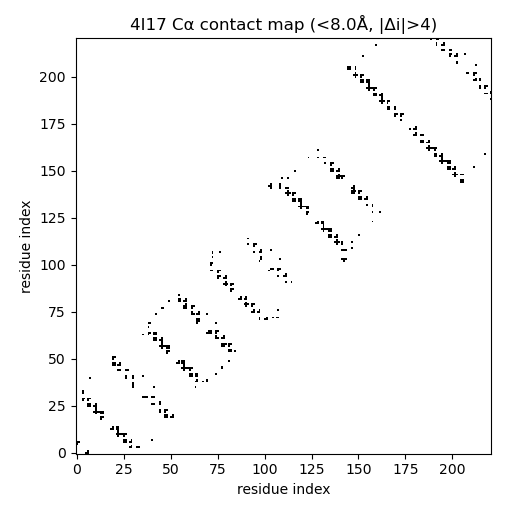 20.75 109 ASN A O 1
ATOM 753 N N . GLN A 1 93 ? 39.009 24.033 1.192 1.00 21.33 110 GLN A N 1
ATOM 754 C CA A GLN A 1 93 ? 39.083 23.631 -0.215 0.50 21.55 110 GLN A CA 1
ATOM 755 C CA B GLN A 1 93 ? 39.089 23.566 -0.194 0.50 21.52 110 GLN A CA 1
ATOM 756 C C . GLN A 1 93 ? 37.692 23.495 -0.805 1.00 23.41 110 GLN A C 1
ATOM 757 O O . GLN A 1 93 ? 37.466 24.002 -1.902 1.00 21.18 110 GLN A O 1
ATOM 768 N N . GLU A 1 94 ? 36.752 22.927 -0.065 1.00 20.15 111 GLU A N 1
ATOM 769 C CA . GLU A 1 94 ? 35.385 22.810 -0.586 1.00 20.40 111 GLU A CA 1
ATOM 770 C C . GLU A 1 94 ? 34.679 24.152 -0.525 1.00 21.51 111 GLU A C 1
ATOM 771 O O . GLU A 1 94 ? 33.844 24.438 -1.380 1.00 20.11 111 GLU A O 1
ATOM 777 N N . TYR A 1 95 ? 35.049 24.996 0.449 1.00 17.20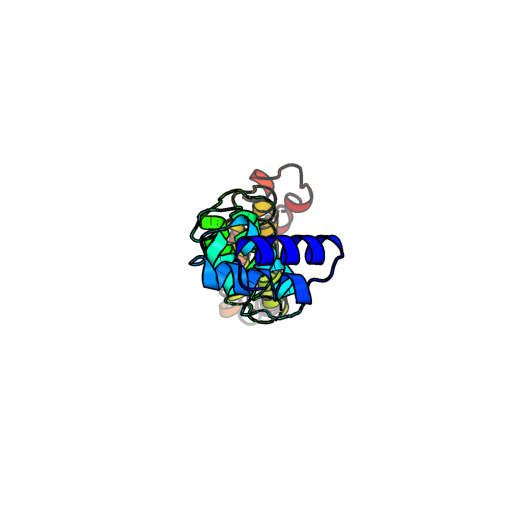 112 TYR A N 1
ATOM 778 C CA . TYR A 1 95 ? 34.484 26.352 0.532 1.00 16.47 112 TYR A CA 1
ATOM 779 C C . TYR A 1 95 ? 34.784 27.123 -0.756 1.00 18.62 112 TYR A C 1
ATOM 780 O O . TYR A 1 95 ? 33.855 27.582 -1.425 1.00 18.88 112 TYR A O 1
ATOM 789 N N . ILE A 1 96 ? 36.066 27.196 -1.157 1.00 17.70 113 ILE A N 1
ATOM 790 C CA . ILE A 1 96 ? 36.427 27.951 -2.364 1.00 17.30 113 ILE A CA 1
ATOM 791 C C . ILE A 1 96 ? 36.024 27.214 -3.652 1.00 19.63 113 ILE A C 1
ATOM 792 O O . ILE A 1 96 ? 35.690 27.877 -4.641 1.00 18.90 113 ILE A O 1
ATOM 797 N N . ALA A 1 97 ? 36.009 25.871 -3.655 1.00 19.92 114 ALA A N 1
ATOM 798 C CA . ALA A 1 97 ? 35.543 25.119 -4.839 1.00 20.89 114 ALA A CA 1
ATOM 799 C C . ALA A 1 97 ? 34.063 25.422 -5.125 1.00 21.52 114 ALA A C 1
ATOM 800 O O . ALA A 1 97 ? 33.686 25.619 -6.278 1.00 20.58 114 ALA A O 1
ATOM 802 N N . THR A 1 98 ? 33.244 25.530 -4.072 1.00 17.01 115 THR A N 1
ATOM 803 C CA . THR A 1 98 ? 31.813 25.850 -4.192 1.00 17.11 115 THR A CA 1
ATOM 804 C C . THR A 1 98 ? 31.644 27.266 -4.664 1.00 20.85 115 THR A C 1
ATOM 805 O O . THR A 1 98 ? 30.852 27.505 -5.578 1.00 18.97 115 THR A O 1
ATOM 809 N N . LEU A 1 99 ? 32.382 28.217 -4.069 1.00 17.98 116 LEU A N 1
ATOM 810 C CA . LEU A 1 99 ? 32.275 29.596 -4.559 1.00 18.18 116 LEU A CA 1
ATOM 811 C C . LEU A 1 99 ? 32.686 29.690 -6.026 1.00 23.76 116 LEU A C 1
ATOM 812 O O . LEU A 1 99 ? 32.101 30.487 -6.756 1.00 23.88 116 LEU A O 1
ATO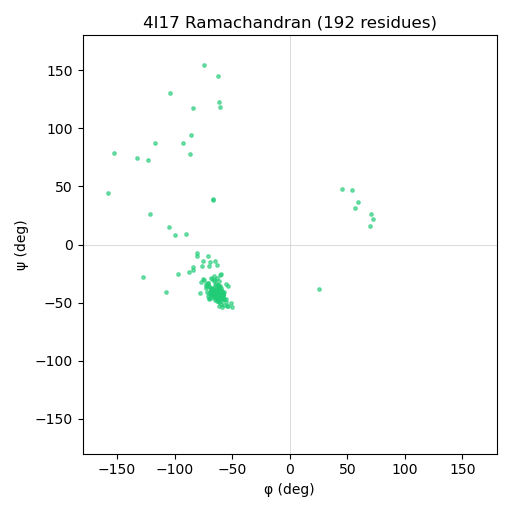M 817 N N . THR A 1 100 ? 33.697 28.890 -6.457 1.00 22.12 117 THR A N 1
ATOM 818 C CA . THR A 1 100 ? 34.192 28.900 -7.843 1.00 21.92 117 THR A CA 1
ATOM 819 C C . THR A 1 100 ? 33.071 28.419 -8.764 1.00 26.19 117 THR A C 1
ATOM 820 O O . THR A 1 100 ? 32.835 29.019 -9.810 1.00 25.62 117 THR A O 1
ATOM 824 N N . GLU A 1 101 ? 32.373 27.340 -8.372 1.00 24.57 118 GLU A N 1
ATOM 825 C CA . GLU A 1 101 ? 31.224 26.826 -9.117 1.00 25.72 118 GLU A CA 1
ATOM 826 C C . GLU A 1 101 ? 30.125 27.895 -9.175 1.00 29.02 118 GLU A C 1
ATOM 827 O O . GLU A 1 101 ? 29.563 28.123 -10.229 1.00 27.87 118 GLU A O 1
ATOM 833 N N . GLY A 1 102 ? 29.909 28.601 -8.069 1.00 24.82 119 GLY A N 1
ATOM 834 C CA . GLY A 1 102 ? 28.911 29.664 -8.000 1.00 25.02 119 GLY A CA 1
ATOM 835 C C . GLY A 1 102 ? 29.204 30.846 -8.900 1.00 31.70 119 GLY A C 1
ATOM 836 O O . GLY A 1 102 ? 28.289 31.325 -9.562 1.00 31.44 119 GLY A O 1
ATOM 837 N N . ILE A 1 103 ? 30.493 31.311 -8.971 1.00 30.35 120 ILE A N 1
ATOM 838 C CA . ILE A 1 103 ? 30.855 32.454 -9.837 1.00 31.59 120 ILE A CA 1
ATOM 839 C C . ILE A 1 103 ? 30.707 32.072 -11.310 1.00 35.10 120 ILE A C 1
ATOM 840 O O . ILE A 1 103 ? 30.426 32.941 -12.121 1.00 36.34 120 ILE A O 1
ATOM 845 N N . LYS A 1 104 ? 30.896 30.792 -11.648 1.00 30.67 121 LYS A N 1
ATOM 846 C CA . LYS A 1 104 ? 30.720 30.269 -13.003 1.00 31.69 121 LYS A CA 1
ATOM 847 C C . LYS A 1 104 ? 29.230 30.193 -13.353 1.00 36.67 121 LYS A C 1
ATOM 848 O O . LYS A 1 104 ? 28.863 30.484 -14.486 1.00 37.67 121 LYS A O 1
ATOM 854 N N . ALA A 1 105 ? 28.370 29.837 -12.389 1.00 32.14 122 ALA A N 1
ATOM 855 C CA . ALA A 1 105 ? 26.928 29.707 -12.651 1.00 32.73 122 ALA A CA 1
ATOM 856 C C . ALA A 1 105 ? 26.206 31.071 -12.697 1.00 36.89 122 ALA A C 1
ATOM 857 O O . ALA A 1 105 ? 25.305 31.261 -13.530 1.00 37.94 122 ALA A O 1
ATOM 859 N N . VAL A 1 106 ? 26.546 31.982 -11.770 1.00 31.36 123 VAL A N 1
ATOM 860 C CA . VAL A 1 106 ? 25.950 33.318 -11.671 1.00 31.83 123 VAL A CA 1
ATOM 861 C C . VAL A 1 106 ? 27.090 34.378 -11.762 1.00 35.81 123 VAL A C 1
ATOM 862 O O . VAL A 1 106 ? 27.436 35.000 -10.750 1.00 33.01 123 VAL A O 1
ATOM 866 N N . PRO A 1 107 ? 27.689 34.604 -12.956 1.00 35.80 124 PRO A N 1
ATOM 867 C CA . PRO A 1 107 ? 28.753 35.625 -13.051 1.00 37.25 124 PRO A CA 1
ATOM 868 C C . PRO A 1 107 ? 28.227 37.014 -12.715 1.00 44.04 124 PRO A C 1
ATOM 869 O O . PRO A 1 107 ? 27.065 37.321 -12.985 1.00 44.07 124 PRO A O 1
ATOM 873 N N . GLY A 1 108 ? 29.070 37.812 -12.090 1.00 41.88 125 GLY A N 1
ATOM 874 C CA . GLY A 1 108 ? 28.736 39.176 -11.711 1.00 42.84 125 GLY A CA 1
ATOM 875 C C . GLY A 1 108 ? 27.770 39.296 -10.553 1.00 48.50 125 GLY A C 1
ATOM 876 O O . GLY A 1 108 ? 27.081 40.318 -10.447 1.00 50.41 125 GLY A O 1
ATOM 877 N N . ASN A 1 109 ? 27.655 38.233 -9.704 1.00 41.83 126 ASN A N 1
ATOM 878 C CA . ASN A 1 109 ? 26.814 38.321 -8.515 1.00 40.02 126 ASN A CA 1
ATOM 879 C C . ASN A 1 109 ? 27.695 38.980 -7.459 1.00 43.29 126 ASN A C 1
ATOM 880 O O . ASN A 1 109 ? 28.751 38.434 -7.146 1.00 41.93 126 ASN A O 1
ATOM 885 N N . ALA A 1 110 ? 27.305 40.181 -6.969 1.00 40.24 127 ALA A N 1
ATOM 886 C CA . ALA A 1 110 ? 28.095 40.956 -6.004 1.00 39.86 127 ALA A CA 1
ATOM 887 C C . ALA A 1 110 ? 28.545 40.142 -4.779 1.00 41.56 127 ALA A C 1
ATOM 888 O O . ALA A 1 110 ? 29.744 40.118 -4.504 1.00 40.77 127 ALA A O 1
ATOM 890 N N . THR A 1 111 ? 27.619 39.477 -4.056 1.00 36.56 128 THR A N 1
ATOM 891 C CA . THR A 1 111 ? 27.981 38.772 -2.822 1.00 35.85 128 THR A CA 1
ATOM 892 C C . THR A 1 111 ? 28.937 37.572 -3.113 1.00 37.46 128 THR A C 1
ATOM 893 O O . THR A 1 111 ? 29.938 37.464 -2.411 1.00 36.20 128 THR A O 1
ATOM 897 N N . ILE A 1 112 ? 28.682 36.736 -4.151 1.00 32.52 129 ILE A N 1
ATOM 898 C CA . ILE A 1 112 ? 29.591 35.613 -4.473 1.00 30.27 129 ILE A CA 1
ATOM 899 C C . ILE A 1 112 ? 30.979 36.160 -4.870 1.00 31.85 129 ILE A C 1
ATOM 900 O O . ILE A 1 112 ? 31.994 35.628 -4.398 1.00 28.69 129 ILE A O 1
ATOM 905 N N . GLU A 1 113 ? 31.035 37.223 -5.711 1.00 28.14 130 GLU A N 1
ATOM 906 C CA . GLU A 1 113 ? 32.340 37.789 -6.090 1.00 28.56 130 GLU A CA 1
ATOM 907 C C . GLU A 1 113 ? 33.079 38.298 -4.873 1.00 29.95 130 GLU A C 1
ATOM 908 O O . GLU A 1 113 ? 34.287 38.084 -4.814 1.00 27.88 130 GLU A O 1
ATOM 914 N N . LYS A 1 114 ? 32.374 38.942 -3.899 1.00 26.50 131 LYS A N 1
ATOM 915 C CA A LYS 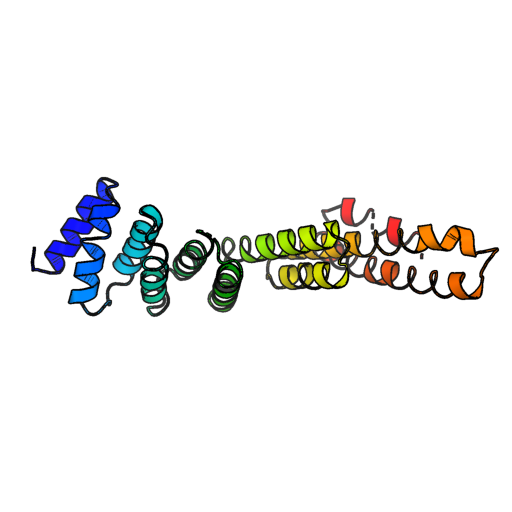A 1 114 ? 33.037 39.451 -2.697 0.50 25.73 131 LYS A CA 1
ATOM 916 C CA B LYS A 1 114 ? 32.994 39.449 -2.675 0.50 26.57 131 LYS A CA 1
ATOM 917 C C . LYS A 1 114 ? 33.653 38.304 -1.916 1.00 28.56 131 LYS A C 1
ATOM 918 O O . LYS A 1 114 ? 34.814 38.386 -1.581 1.00 28.65 131 LYS A O 1
ATOM 929 N N . LEU A 1 115 ? 32.894 37.215 -1.662 1.00 22.33 132 LEU A N 1
ATOM 930 C CA . LEU A 1 115 ? 33.424 36.072 -0.904 1.00 22.00 132 LEU A CA 1
ATOM 931 C C . LEU A 1 115 ? 34.615 35.397 -1.599 1.00 22.66 132 LEU A C 1
ATOM 932 O O . LEU A 1 115 ? 35.602 35.034 -0.939 1.00 22.17 132 LEU A O 1
ATOM 937 N N . TYR A 1 116 ? 34.513 35.225 -2.908 1.00 19.61 133 TYR A N 1
ATOM 938 C CA . TYR A 1 116 ? 35.566 34.612 -3.719 1.00 20.17 133 TYR A CA 1
ATOM 939 C C . TYR A 1 116 ? 36.848 35.447 -3.631 1.00 23.71 133 TYR A C 1
ATOM 940 O O . TYR A 1 116 ? 37.936 34.935 -3.366 1.00 20.53 133 TYR A O 1
ATOM 949 N N . ALA A 1 117 ? 36.711 36.737 -3.909 1.00 22.04 134 ALA A N 1
ATOM 950 C CA . ALA A 1 117 ? 37.860 37.622 -3.902 1.00 22.08 134 ALA A CA 1
ATOM 951 C C . ALA A 1 117 ? 38.434 37.741 -2.490 1.00 22.49 134 ALA A C 1
ATOM 952 O O . ALA A 1 117 ? 39.649 37.751 -2.366 1.00 22.26 134 ALA A O 1
ATOM 954 N N . ILE A 1 118 ? 37.594 37.820 -1.431 1.00 18.81 135 ILE A N 1
ATOM 955 C CA . ILE A 1 118 ? 38.138 37.961 -0.061 1.00 20.30 135 ILE A CA 1
ATOM 956 C C . ILE A 1 118 ? 38.968 36.717 0.281 1.00 24.60 135 ILE A C 1
ATOM 957 O O . ILE A 1 118 ? 40.042 36.833 0.882 1.00 23.21 135 ILE A O 1
ATOM 962 N N . TYR A 1 119 ? 38.486 35.549 -0.121 1.00 20.49 136 TYR A N 1
ATOM 963 C CA . TYR A 1 119 ? 39.197 34.300 0.175 1.00 20.0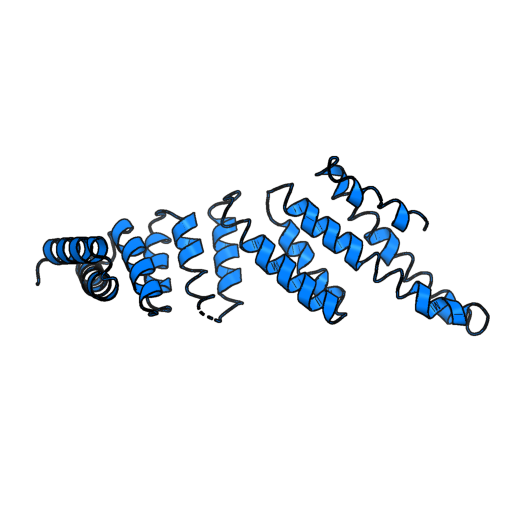6 136 TYR A CA 1
ATOM 964 C C . TYR A 1 119 ? 40.633 34.335 -0.386 1.00 23.40 136 TYR A C 1
ATOM 965 O O . TYR A 1 119 ? 41.609 34.029 0.321 1.00 19.65 136 TYR A O 1
ATOM 974 N N . TYR A 1 120 ? 40.741 34.657 -1.687 1.00 19.80 137 TYR A N 1
ATOM 975 C CA . TYR A 1 120 ? 42.021 34.684 -2.358 1.00 17.80 137 TYR A CA 1
ATOM 976 C C . TYR A 1 120 ? 42.897 35.857 -1.902 1.00 20.13 137 TYR A C 1
ATOM 977 O O . TYR A 1 120 ? 44.120 35.684 -1.861 1.00 19.26 137 TYR A O 1
ATOM 986 N N . LEU A 1 121 ? 42.308 37.022 -1.559 1.00 18.84 138 LEU A N 1
ATOM 987 C CA . LEU A 1 121 ? 43.150 38.129 -1.050 1.00 19.36 138 LEU A CA 1
ATOM 988 C C . LEU A 1 121 ? 43.744 37.757 0.332 1.00 23.50 138 LEU A C 1
ATOM 989 O O . LEU A 1 121 ? 44.903 38.048 0.602 1.00 22.55 138 LEU A O 1
ATOM 994 N N . LYS A 1 122 ? 42.951 37.084 1.172 1.00 21.92 139 LYS A N 1
ATOM 995 C CA . LYS A 1 122 ? 43.397 36.631 2.503 1.00 23.09 139 LYS A CA 1
ATOM 996 C C . LYS A 1 122 ? 44.467 35.553 2.370 1.00 25.96 139 LYS A C 1
ATOM 997 O O . LYS A 1 122 ? 45.446 35.607 3.101 1.00 25.16 139 LYS A O 1
ATOM 999 N N . GLU A 1 123 ? 44.305 34.598 1.416 1.00 23.49 140 GLU A N 1
ATOM 1000 C CA . GLU A 1 123 ? 45.310 33.563 1.141 1.00 23.91 140 GLU A CA 1
ATOM 1001 C C . GLU A 1 123 ? 46.602 34.211 0.653 1.00 26.91 140 GLU A C 1
ATOM 1002 O O . GLU A 1 123 ? 47.682 33.867 1.149 1.00 27.10 140 GLU A O 1
ATOM 1008 N N . GLY A 1 124 ? 46.491 35.153 -0.300 1.00 22.12 141 GLY A N 1
ATOM 1009 C CA . GLY A 1 124 ? 47.667 35.852 -0.815 1.00 21.68 141 GLY A CA 1
ATOM 1010 C C . GLY A 1 124 ? 48.426 36.574 0.294 1.00 25.36 141 GLY A C 1
ATOM 1011 O O . GLY A 1 124 ? 49.659 36.519 0.349 1.00 23.52 141 GLY A O 1
ATOM 1012 N N . GLN A 1 125 ? 47.682 37.236 1.201 1.00 24.01 142 GLN A N 1
ATOM 1013 C CA . GLN A 1 125 ? 48.246 37.987 2.342 1.00 24.85 142 GLN A CA 1
ATOM 1014 C C . GLN A 1 125 ? 48.995 37.049 3.278 1.00 31.72 142 GLN A C 1
ATOM 1015 O O . GLN A 1 125 ? 50.115 37.354 3.716 1.00 31.65 142 GLN A O 1
ATOM 1021 N N . LYS A 1 126 ? 48.400 35.882 3.544 1.00 29.75 143 LYS A N 1
ATOM 1022 C CA . LYS A 1 126 ? 48.977 34.855 4.410 1.00 31.18 143 LYS A CA 1
ATOM 1023 C C . LYS A 1 126 ? 50.310 34.358 3.816 1.00 34.22 143 LYS A C 1
ATOM 1024 O O . LYS A 1 126 ? 51.303 34.307 4.540 1.00 33.40 143 LYS A O 1
ATOM 1030 N N . PHE A 1 127 ? 50.357 34.078 2.496 1.00 29.46 144 PHE A N 1
ATOM 1031 C CA . PHE A 1 127 ? 51.592 33.611 1.847 1.00 29.93 144 PHE A CA 1
ATOM 1032 C C . PHE A 1 127 ? 52.635 34.722 1.735 1.00 31.90 144 PHE A C 1
ATOM 1033 O O . PHE A 1 127 ? 53.828 34.447 1.879 1.00 32.71 144 PHE A O 1
ATOM 1041 N N . GLN A 1 128 ? 52.195 35.961 1.503 1.00 27.14 145 GLN A N 1
ATOM 1042 C CA . GLN A 1 128 ? 53.103 37.114 1.420 1.00 26.24 145 GLN A CA 1
ATOM 1043 C C . GLN A 1 128 ? 53.792 37.337 2.784 1.00 33.86 145 GLN A C 1
ATOM 1044 O O . GLN A 1 128 ? 55.001 37.581 2.831 1.00 33.56 145 GLN A O 1
ATOM 1050 N N . GLN A 1 129 ? 53.023 37.225 3.885 1.00 30.68 146 GLN A N 1
ATOM 1051 C CA . GLN A 1 129 ? 53.544 37.390 5.245 1.00 33.33 146 GLN A CA 1
ATOM 1052 C C . GLN A 1 129 ? 54.553 36.290 5.602 1.00 42.23 146 GLN A C 1
ATOM 1053 O O . GLN A 1 129 ? 55.504 36.566 6.341 1.00 44.42 146 GLN A O 1
ATOM 1059 N N . ALA A 1 130 ? 54.400 35.080 5.028 1.00 38.85 147 ALA A N 1
ATOM 1060 C CA . ALA A 1 130 ? 55.315 33.958 5.238 1.00 40.45 147 ALA A CA 1
ATOM 1061 C C . ALA A 1 130 ? 56.473 33.938 4.208 1.00 45.04 147 ALA A C 1
ATOM 1062 O O . ALA A 1 130 ? 57.236 32.965 4.157 1.00 45.60 147 ALA A O 1
ATOM 1064 N N . GLY A 1 131 ? 56.594 35.004 3.410 1.00 40.03 148 GLY A N 1
ATOM 1065 C CA . GLY A 1 131 ? 57.643 35.162 2.403 1.00 38.16 148 GLY A CA 1
ATOM 1066 C C . GLY A 1 131 ? 57.559 34.255 1.187 1.00 40.28 148 GLY A C 1
ATOM 1067 O O . GLY A 1 131 ? 58.543 34.134 0.446 1.00 39.14 148 GLY A O 1
ATOM 1068 N N . ASN A 1 132 ? 56.383 33.620 0.945 1.00 33.89 149 ASN A N 1
ATOM 1069 C CA . ASN A 1 132 ? 56.215 32.754 -0.224 1.00 32.13 149 ASN A CA 1
ATOM 1070 C C . ASN A 1 132 ? 55.642 33.587 -1.383 1.00 33.38 149 ASN A C 1
ATOM 1071 O O . ASN A 1 132 ? 54.416 33.631 -1.570 1.00 30.28 149 ASN A O 1
ATOM 1076 N N . ILE A 1 133 ? 56.541 34.227 -2.166 1.00 29.25 150 ILE A N 1
ATOM 1077 C CA . ILE A 1 133 ? 56.184 35.126 -3.274 1.00 29.30 150 ILE A CA 1
ATOM 1078 C C . ILE A 1 133 ? 55.379 34.408 -4.373 1.00 31.11 150 ILE A C 1
ATOM 1079 O O . ILE A 1 133 ? 54.382 34.966 -4.828 1.00 26.66 150 ILE A O 1
ATOM 1084 N N . GLU A 1 134 ? 55.810 33.213 -4.815 1.00 29.20 151 GLU A N 1
ATOM 1085 C CA . GLU A 1 134 ? 55.118 32.469 -5.884 1.00 30.18 151 GLU A CA 1
ATOM 1086 C C . GLU A 1 134 ? 53.657 32.128 -5.504 1.00 32.35 151 GLU A C 1
ATOM 1087 O O . GLU A 1 134 ? 52.754 32.276 -6.341 1.00 32.30 151 GLU A O 1
ATOM 1093 N N . LYS A 1 135 ? 53.427 31.669 -4.263 1.00 27.91 152 LYS A N 1
ATOM 1094 C CA . LYS A 1 135 ? 52.091 31.288 -3.845 1.00 28.53 152 LYS A CA 1
ATOM 1095 C C . LYS A 1 135 ? 51.259 32.525 -3.554 1.00 29.01 152 LYS A C 1
ATOM 1096 O O . LYS A 1 135 ? 50.058 32.506 -3.850 1.00 28.84 152 LYS A O 1
ATOM 1102 N N . ALA A 1 136 ? 51.883 33.624 -3.065 1.00 23.33 153 ALA A N 1
ATOM 1103 C CA . ALA A 1 136 ? 51.123 34.868 -2.871 1.00 21.45 153 ALA A CA 1
ATOM 1104 C C . ALA A 1 136 ? 50.615 35.362 -4.218 1.00 22.69 153 ALA A C 1
ATOM 1105 O O . ALA A 1 136 ? 49.444 35.742 -4.348 1.00 20.69 153 ALA A O 1
ATOM 1107 N N . GLU A 1 137 ? 51.478 35.310 -5.234 1.00 21.15 154 GLU A N 1
ATOM 1108 C CA . GLU A 1 137 ? 51.146 35.769 -6.585 1.00 21.99 154 GLU A CA 1
ATOM 1109 C C . GLU A 1 137 ? 50.033 34.925 -7.182 1.00 25.72 154 GLU A C 1
ATOM 1110 O O . GLU A 1 137 ? 49.083 35.495 -7.729 1.00 24.60 154 GLU A O 1
ATOM 1116 N N . GLU A 1 138 ? 50.121 33.583 -7.051 1.00 23.73 155 GLU A N 1
ATOM 1117 C CA A GLU A 1 138 ? 49.082 32.672 -7.551 0.50 25.17 155 GLU A CA 1
ATOM 1118 C CA B GLU A 1 138 ? 49.083 32.679 -7.560 0.50 25.05 155 GLU A CA 1
ATOM 1119 C C . GLU A 1 138 ? 47.706 33.024 -6.963 1.00 27.68 155 GLU A C 1
ATOM 1120 O O . GLU A 1 138 ? 46.715 33.079 -7.693 1.00 27.13 155 GLU A O 1
ATOM 1131 N N . ASN A 1 139 ? 47.646 33.273 -5.640 1.00 22.44 156 ASN A N 1
ATOM 1132 C CA . ASN A 1 139 ? 46.395 33.599 -4.953 1.00 21.50 156 ASN A CA 1
ATOM 1133 C C . ASN A 1 139 ? 45.882 34.984 -5.349 1.00 20.63 156 ASN A C 1
ATOM 1134 O O . ASN A 1 139 ? 44.698 35.113 -5.686 1.00 18.88 156 ASN A O 1
ATOM 1139 N N . TYR A 1 140 ? 46.736 36.017 -5.355 1.00 16.83 157 TYR A N 1
ATOM 1140 C CA . TYR A 1 140 ? 46.239 37.326 -5.781 1.00 15.99 157 TYR A CA 1
ATOM 1141 C C . TYR A 1 140 ? 45.776 37.296 -7.237 1.00 20.99 157 TYR A C 1
ATOM 1142 O O . TYR A 1 140 ? 44.797 37.949 -7.547 1.00 20.38 157 TYR A O 1
ATOM 1151 N N . LYS A 1 141 ? 46.438 36.511 -8.114 1.00 18.08 158 LYS A N 1
ATOM 1152 C CA . LYS A 1 141 ? 45.985 36.389 -9.520 1.00 18.55 158 LYS A CA 1
ATOM 1153 C C . LYS A 1 141 ? 44.591 35.804 -9.612 1.00 25.24 158 LYS A C 1
ATOM 1154 O O . LYS A 1 141 ? 43.780 36.268 -10.432 1.00 25.74 158 LYS A O 1
ATOM 1160 N N . HIS A 1 142 ? 44.272 34.821 -8.746 1.00 21.78 159 HIS A N 1
ATOM 1161 C CA . HIS A 1 142 ? 42.911 34.259 -8.724 1.00 23.50 159 HIS A CA 1
ATOM 1162 C C . HIS A 1 142 ? 41.897 35.302 -8.311 1.00 25.96 159 HIS A C 1
ATOM 1163 O O . HIS A 1 142 ? 40.776 35.307 -8.827 1.00 24.53 159 HIS A O 1
ATOM 1170 N N . ALA A 1 143 ? 42.274 36.231 -7.410 1.00 22.67 160 ALA A N 1
ATOM 1171 C CA . ALA A 1 143 ? 41.316 37.276 -7.005 1.00 23.19 160 ALA A CA 1
ATOM 1172 C C . ALA A 1 143 ? 41.042 38.251 -8.168 1.00 30.76 160 ALA A C 1
ATOM 1173 O O . ALA A 1 143 ? 40.079 38.990 -8.097 1.00 33.48 160 ALA A O 1
ATOM 1175 N N . THR A 1 144 ? 41.868 38.247 -9.233 1.00 28.96 161 THR A N 1
ATOM 1176 C CA . THR A 1 144 ? 41.630 39.113 -10.409 1.00 30.33 161 THR A CA 1
ATOM 1177 C C . THR A 1 144 ? 40.575 38.482 -11.341 1.00 38.29 161 THR A C 1
ATOM 1178 O O . THR A 1 144 ? 40.154 39.158 -12.278 1.00 39.67 161 THR A O 1
ATOM 1182 N N . ASP A 1 145 ? 40.128 37.211 -11.084 1.00 36.04 162 ASP A N 1
ATOM 1183 C CA . ASP A 1 145 ? 39.110 36.485 -11.892 1.00 37.29 162 ASP A CA 1
ATOM 1184 C C . ASP A 1 145 ? 37.684 37.038 -11.734 1.00 42.58 162 ASP A C 1
ATOM 1185 O O . ASP A 1 145 ? 36.776 36.606 -12.446 1.00 45.26 162 ASP A O 1
ATOM 1190 N N . VAL A 1 146 ? 37.470 37.938 -10.783 1.00 36.68 163 VAL A N 1
ATOM 1191 C CA . VAL A 1 146 ? 36.166 38.563 -10.566 1.00 35.70 163 VAL A CA 1
ATOM 1192 C C . VAL A 1 146 ? 35.934 39.583 -11.698 1.00 36.22 163 VAL A C 1
ATOM 1193 O O . VAL A 1 146 ? 36.903 40.087 -12.276 1.00 36.31 163 VAL A O 1
ATOM 1197 N N . THR A 1 147 ? 34.676 39.878 -12.011 1.00 30.68 164 THR A N 1
ATOM 1198 C CA . THR A 1 147 ? 34.359 40.821 -13.086 1.00 30.52 164 THR A CA 1
ATOM 1199 C C . THR A 1 147 ? 34.397 42.257 -12.582 1.00 32.98 164 THR A C 1
ATOM 1200 O O . THR A 1 147 ? 34.573 43.168 -13.382 1.00 34.55 164 THR A O 1
ATOM 1204 N N . SER A 1 148 ? 34.242 42.455 -11.271 1.00 26.64 165 SER A N 1
ATOM 1205 C CA . SER A 1 148 ? 34.242 43.764 -10.621 1.00 26.03 165 SER A CA 1
ATOM 1206 C C . SER A 1 148 ? 35.581 44.466 -10.832 1.00 27.51 165 SER A C 1
ATOM 1207 O O . SER A 1 148 ? 36.612 43.900 -10.454 1.00 24.64 165 SER A O 1
ATOM 1210 N N . LYS A 1 149 ? 35.569 45.686 -11.427 1.00 23.38 166 LYS A N 1
ATOM 1211 C CA . LYS A 1 149 ? 36.804 46.474 -11.624 1.00 22.81 166 LYS A CA 1
ATOM 1212 C C . LYS A 1 149 ? 37.420 46.881 -10.269 1.00 24.35 166 LYS A C 1
ATOM 1213 O O . LYS A 1 149 ? 38.638 46.943 -10.138 1.00 21.71 166 LYS A O 1
ATOM 1219 N N . LYS A 1 150 ? 36.579 47.158 -9.261 1.00 23.48 167 LYS A N 1
ATOM 1220 C CA A LYS A 1 150 ? 37.046 47.555 -7.924 0.50 23.43 167 LYS A CA 1
ATOM 1221 C CA B LYS A 1 150 ? 37.061 47.564 -7.936 0.50 23.11 167 LYS A CA 1
ATOM 1222 C C . LYS A 1 150 ? 37.831 46.434 -7.258 1.00 25.99 167 LYS A C 1
ATOM 1223 O O . LYS A 1 150 ? 38.922 46.666 -6.725 1.00 25.02 167 LYS A O 1
ATOM 1234 N N . TRP A 1 151 ? 37.289 45.215 -7.281 1.00 22.23 168 TRP A N 1
ATOM 1235 C CA . TRP A 1 151 ? 37.955 44.081 -6.654 1.00 23.45 168 TRP A CA 1
ATOM 1236 C C . TRP A 1 151 ? 39.167 43.679 -7.436 1.00 22.56 168 TRP A C 1
ATOM 1237 O O . TRP A 1 151 ? 40.162 43.248 -6.846 1.00 22.93 168 TRP A O 1
ATOM 1248 N N . LYS A 1 152 ? 39.118 43.841 -8.769 1.00 19.33 169 LYS A N 1
ATOM 1249 C CA . LYS A 1 152 ? 40.300 43.558 -9.590 1.00 18.12 169 LYS A CA 1
ATOM 1250 C C . LYS A 1 152 ? 41.402 44.527 -9.208 1.00 20.21 169 LYS A C 1
ATOM 1251 O O . LYS A 1 152 ? 42.572 44.144 -9.134 1.00 18.80 169 LYS A O 1
ATOM 1257 N N . THR A 1 153 ? 41.037 45.802 -9.013 1.00 17.09 170 THR A N 1
ATOM 1258 C CA . THR A 1 153 ? 42.016 46.834 -8.655 1.00 17.23 170 THR A CA 1
ATOM 1259 C C . THR A 1 153 ? 42.745 46.455 -7.377 1.00 21.35 170 THR A C 1
ATOM 1260 O O . THR A 1 153 ? 43.944 46.605 -7.325 1.00 19.52 170 THR A O 1
ATOM 1264 N N . ASP A 1 154 ? 42.043 46.013 -6.321 1.00 20.74 171 ASP A N 1
ATOM 1265 C CA . ASP A 1 154 ? 42.854 45.737 -5.119 1.00 22.01 171 ASP A CA 1
ATOM 1266 C C . ASP A 1 154 ? 43.662 44.396 -5.198 1.00 21.39 171 ASP A C 1
ATOM 1267 O O . ASP A 1 154 ? 44.701 44.291 -4.547 1.00 17.13 171 ASP A O 1
ATOM 1272 N N . ALA A 1 155 ? 43.290 43.458 -6.092 1.00 18.74 172 ALA A N 1
ATOM 1273 C CA . ALA A 1 155 ? 44.140 42.271 -6.298 1.00 17.52 172 ALA A CA 1
ATOM 1274 C C . ALA A 1 155 ? 45.413 42.721 -7.060 1.00 18.58 172 ALA A C 1
ATOM 1275 O O . ALA A 1 155 ? 46.519 42.273 -6.737 1.00 16.79 172 ALA A O 1
ATOM 1277 N N . LEU A 1 156 ? 45.261 43.620 -8.057 1.00 14.12 173 LEU A N 1
ATOM 1278 C CA . LEU A 1 156 ? 46.415 44.149 -8.833 1.00 13.62 173 LEU A CA 1
ATOM 1279 C C . LEU A 1 156 ? 47.290 45.021 -7.974 1.00 17.68 173 LEU A C 1
ATOM 1280 O O . LEU A 1 156 ? 48.516 44.954 -8.080 1.00 16.17 173 LEU A O 1
ATOM 1285 N N . TYR A 1 157 ? 46.678 45.848 -7.102 1.00 15.52 174 TYR A N 1
ATOM 1286 C CA . TYR A 1 157 ? 47.461 46.684 -6.191 1.00 15.01 174 TYR A CA 1
ATOM 1287 C C . TYR A 1 157 ? 48.270 45.785 -5.207 1.00 16.34 174 TYR A C 1
ATOM 1288 O O . TYR A 1 157 ? 49.462 46.055 -4.954 1.00 16.69 174 TYR A O 1
ATOM 1297 N N . SER A 1 158 ? 47.657 44.687 -4.706 1.00 13.38 175 SER A N 1
ATOM 1298 C CA . SER A 1 158 ? 48.346 43.733 -3.812 1.00 13.99 175 SER A CA 1
ATOM 1299 C C . SER A 1 158 ? 49.523 43.086 -4.559 1.00 16.47 175 SER A C 1
ATOM 1300 O O . SER A 1 158 ? 50.589 42.965 -3.985 1.00 14.60 175 SER A O 1
ATOM 1303 N N . LEU A 1 159 ? 49.347 42.765 -5.868 1.00 14.26 176 LEU A N 1
ATOM 1304 C CA . LEU A 1 159 ? 50.441 42.193 -6.689 1.00 13.74 176 LEU A CA 1
ATOM 1305 C C . LEU A 1 159 ? 51.546 43.216 -6.881 1.00 17.87 176 LEU A C 1
ATOM 1306 O O . LEU A 1 159 ? 52.725 42.862 -6.832 1.00 17.38 176 LEU A O 1
ATOM 1311 N N . GLY A 1 160 ? 51.181 44.468 -7.094 1.00 15.17 177 GLY A N 1
ATOM 1312 C CA . GLY A 1 160 ? 52.172 45.545 -7.230 1.00 14.89 177 GLY A CA 1
ATOM 1313 C C . GLY A 1 160 ? 53.009 45.703 -5.980 1.00 17.57 177 GLY A C 1
ATOM 1314 O O . GLY A 1 160 ? 54.246 45.776 -6.054 1.00 15.96 177 GLY A O 1
ATOM 1315 N N . VAL A 1 161 ? 52.354 45.707 -4.801 1.00 14.28 178 VAL A N 1
ATOM 1316 C CA . VAL A 1 161 ? 53.092 45.837 -3.532 1.00 15.54 178 VAL A CA 1
ATOM 1317 C C . VAL A 1 161 ? 53.985 44.598 -3.304 1.00 18.16 178 VAL A C 1
ATOM 1318 O O . VAL A 1 161 ? 55.131 44.724 -2.813 1.00 16.60 178 VAL A O 1
ATOM 1322 N N . LEU A 1 162 ? 53.431 43.403 -3.572 1.00 14.70 179 LEU A N 1
ATOM 1323 C CA . LEU A 1 162 ? 54.186 42.137 -3.395 1.00 14.18 179 LEU A CA 1
ATOM 1324 C C . LEU A 1 162 ? 55.510 42.219 -4.159 1.00 18.18 179 LEU A C 1
ATOM 1325 O O . LEU A 1 162 ? 56.594 41.921 -3.609 1.00 16.46 179 LEU A O 1
ATOM 1330 N N . PHE A 1 163 ? 55.427 42.564 -5.458 1.00 14.98 180 PHE A N 1
ATOM 1331 C CA . PHE A 1 163 ? 56.671 42.629 -6.282 1.00 14.69 180 PHE A CA 1
ATOM 1332 C C . PHE A 1 163 ? 57.555 43.835 -5.961 1.00 17.58 180 PHE A C 1
ATOM 1333 O O . PHE A 1 163 ? 58.779 43.709 -6.040 1.00 16.45 180 PHE A O 1
ATOM 1341 N N A TYR A 1 164 ? 56.977 44.967 -5.546 0.50 15.44 181 TYR A N 1
ATOM 1342 N N B TYR A 1 164 ? 56.987 44.973 -5.570 0.50 15.64 181 TYR A N 1
ATOM 1343 C CA A TYR A 1 164 ? 57.763 46.145 -5.135 0.50 15.81 181 TYR A CA 1
ATOM 1344 C CA B TYR A 1 164 ? 57.861 46.084 -5.180 0.50 16.14 181 TYR A CA 1
ATOM 1345 C C A TYR A 1 164 ? 58.586 45.799 -3.866 0.50 19.28 181 TYR A C 1
ATOM 1346 C C B TYR A 1 164 ? 58.651 45.686 -3.915 0.50 18.25 181 TYR A C 1
ATOM 1347 O O A TYR A 1 164 ? 59.790 46.096 -3.796 0.50 18.75 181 TYR A O 1
ATOM 1348 O O B TYR A 1 164 ? 59.880 45.860 -3.878 0.50 15.65 181 TYR A O 1
ATOM 1365 N N . ASN A 1 165 ? 57.964 45.096 -2.917 1.00 16.10 182 ASN A N 1
ATOM 1366 C CA . ASN A 1 165 ? 58.657 44.684 -1.662 1.00 16.30 182 ASN A CA 1
ATOM 1367 C C . ASN A 1 165 ? 59.722 43.641 -1.963 1.00 20.16 182 ASN A C 1
ATOM 1368 O O . ASN A 1 165 ? 60.810 43.669 -1.385 1.00 18.96 182 ASN A O 1
ATOM 1373 N N . ASN A 1 166 ? 59.417 42.744 -2.890 1.00 17.97 183 ASN A N 1
ATOM 1374 C CA . ASN A 1 166 ? 60.371 41.726 -3.285 1.00 18.80 183 ASN A CA 1
ATOM 1375 C C . ASN A 1 166 ? 61.612 42.378 -3.972 1.00 19.90 183 ASN A C 1
ATOM 1376 O O . ASN A 1 166 ? 62.743 42.081 -3.574 1.00 19.20 183 ASN A O 1
ATOM 1381 N N . GLY A 1 167 ? 61.392 43.285 -4.928 1.00 15.02 184 GLY A N 1
ATOM 1382 C CA . GLY A 1 167 ? 62.494 43.988 -5.578 1.00 15.92 184 GLY A CA 1
ATOM 1383 C C . GLY A 1 167 ? 63.327 44.778 -4.569 1.00 19.15 184 GLY A C 1
ATOM 1384 O O . GLY A 1 167 ? 64.551 44.716 -4.622 1.00 17.44 184 GLY A O 1
ATOM 1385 N N . ALA A 1 168 ? 62.683 45.471 -3.610 1.00 17.25 185 ALA A N 1
ATOM 1386 C CA . ALA A 1 168 ? 63.390 46.249 -2.565 1.00 18.00 185 ALA A CA 1
ATOM 1387 C C . ALA A 1 168 ? 64.219 45.330 -1.668 1.00 21.20 185 ALA A C 1
ATOM 1388 O O . ALA A 1 168 ? 65.356 45.674 -1.318 1.00 21.64 185 ALA A O 1
ATOM 1390 N N . ASP A 1 169 ? 63.671 44.165 -1.312 1.00 18.04 186 ASP A N 1
ATOM 1391 C CA A ASP A 1 169 ? 64.379 43.169 -0.482 0.50 19.41 186 ASP A CA 1
ATOM 1392 C CA B ASP A 1 169 ? 64.437 43.238 -0.458 0.50 18.99 186 ASP A CA 1
ATOM 1393 C C . ASP A 1 169 ? 65.621 42.648 -1.226 1.00 21.72 186 ASP A C 1
ATOM 1394 O O . ASP A 1 169 ? 66.692 42.432 -0.642 1.00 20.59 186 ASP A O 1
ATOM 1403 N N . VAL A 1 170 ? 65.468 42.422 -2.534 1.00 18.52 187 VAL A N 1
ATOM 1404 C CA . VAL A 1 170 ? 66.595 41.908 -3.338 1.00 18.92 187 VAL A CA 1
ATOM 1405 C C . VAL A 1 170 ? 67.681 43.001 -3.441 1.00 24.25 187 VAL A C 1
ATOM 1406 O O . VAL A 1 170 ? 68.878 42.712 -3.262 1.00 24.61 187 VAL A O 1
ATOM 1410 N N . LEU A 1 171 ? 67.264 44.252 -3.683 1.00 21.18 188 LEU A N 1
ATOM 1411 C CA . LEU A 1 171 ? 68.162 45.416 -3.761 1.00 23.24 188 LEU A CA 1
ATOM 1412 C C . LEU A 1 171 ? 68.902 45.617 -2.422 1.00 25.20 188 LEU A C 1
ATOM 1413 O O . LEU A 1 171 ? 70.119 45.826 -2.410 1.00 25.78 188 LEU A O 1
ATOM 1418 N N . ARG A 1 172 ? 68.185 45.474 -1.301 1.00 19.46 189 ARG A N 1
ATOM 1419 C CA . ARG A 1 172 ? 68.746 45.563 0.049 1.00 20.04 189 ARG A CA 1
ATOM 1420 C C . ARG A 1 172 ? 69.917 44.592 0.191 1.00 27.14 189 ARG A C 1
ATOM 1421 O O . ARG A 1 172 ? 71.003 45.013 0.569 1.00 27.26 189 ARG A O 1
ATOM 1429 N N . LYS A 1 173 ? 69.694 43.311 -0.139 1.00 24.37 190 LYS A N 1
ATOM 1430 C CA . LYS A 1 173 ? 70.717 42.265 0.000 1.00 26.42 190 LYS A CA 1
ATOM 1431 C C . LYS A 1 173 ? 71.870 42.410 -1.002 1.00 31.69 190 LYS A C 1
ATOM 1432 O O . LYS A 1 173 ? 72.942 41.847 -0.773 1.00 32.15 190 LYS A O 1
ATOM 1438 N N . ALA A 1 174 ? 71.678 43.170 -2.082 1.00 27.47 191 ALA A N 1
ATOM 1439 C CA . ALA A 1 174 ? 72.707 43.332 -3.110 1.00 27.98 191 ALA A CA 1
ATOM 1440 C C . ALA A 1 174 ? 73.691 44.464 -2.818 1.00 29.88 191 ALA A C 1
ATOM 1441 O O . ALA A 1 174 ? 74.785 44.462 -3.374 1.00 28.48 191 ALA A O 1
ATOM 1443 N N . THR A 1 175 ? 73.307 45.462 -2.014 1.00 25.39 192 THR A N 1
ATOM 1444 C CA . THR A 1 175 ? 74.187 46.603 -1.738 1.00 24.32 192 THR A CA 1
ATOM 1445 C C . THR A 1 175 ? 75.607 46.184 -1.288 1.00 25.85 192 THR A C 1
ATOM 1446 O O . THR A 1 175 ? 76.569 46.692 -1.853 1.00 24.27 192 THR A O 1
ATOM 1450 N N . PRO A 1 176 ? 75.774 45.287 -0.284 1.00 23.08 193 PRO A N 1
ATOM 1451 C CA . PRO A 1 176 ? 77.124 44.919 0.156 1.00 23.89 193 PRO A CA 1
ATOM 1452 C C . PRO A 1 176 ? 77.959 44.192 -0.901 1.00 28.58 193 PRO A C 1
ATOM 1453 O O . PRO A 1 176 ? 79.172 44.069 -0.761 1.00 32.03 193 PRO A O 1
ATOM 1457 N N . LEU A 1 177 ? 77.311 43.709 -1.964 1.00 23.37 194 LEU A N 1
ATOM 1458 C CA . LEU A 1 177 ? 77.986 42.933 -3.003 1.00 22.59 194 LEU A CA 1
ATOM 1459 C C . LEU A 1 177 ? 78.641 43.806 -4.041 1.00 25.72 194 LEU A C 1
ATOM 1460 O O . LEU A 1 177 ? 79.463 43.309 -4.796 1.00 26.12 194 LEU A O 1
ATOM 1465 N N . ALA A 1 178 ? 78.237 45.076 -4.148 1.00 24.35 195 ALA A N 1
ATOM 1466 C CA . ALA A 1 178 ? 78.729 45.971 -5.196 1.00 25.41 195 ALA A CA 1
ATOM 1467 C C . ALA A 1 178 ? 80.255 46.041 -5.238 1.00 30.93 195 ALA A C 1
ATOM 1468 O O . ALA A 1 178 ? 80.804 46.109 -6.335 1.00 33.83 195 ALA A O 1
ATOM 1470 N N . SER A 1 179 ? 80.935 45.976 -4.073 1.00 27.03 196 SER A N 1
ATOM 1471 C CA A SER A 1 179 ? 82.397 46.050 -4.015 0.50 28.34 196 SER A CA 1
ATOM 1472 C CA B SER A 1 179 ? 82.398 46.042 -4.038 0.50 28.84 196 SER A CA 1
ATOM 1473 C C . SER A 1 179 ? 83.022 44.759 -3.464 1.00 34.99 196 SER A C 1
ATOM 1474 O O . SER A 1 179 ? 84.205 44.752 -3.132 1.00 37.60 196 SER A O 1
ATOM 1479 N N . SER A 1 180 ? 82.242 43.680 -3.336 1.00 30.69 197 SER A N 1
ATOM 1480 C CA . SER A 1 180 ? 82.827 42.441 -2.804 1.00 29.86 197 SER A CA 1
ATOM 1481 C C . SER A 1 180 ? 82.565 41.245 -3.717 1.00 31.77 197 SER A C 1
ATOM 1482 O O . SER A 1 180 ? 83.347 40.302 -3.703 1.00 32.26 197 SER A O 1
ATOM 1485 N N . ASN A 1 181 ? 81.457 41.266 -4.494 1.00 25.35 198 ASN A N 1
ATOM 1486 C CA . ASN A 1 181 ? 81.109 40.127 -5.353 1.00 24.32 198 ASN A CA 1
ATOM 1487 C C . ASN A 1 181 ? 80.299 40.644 -6.539 1.00 26.55 198 ASN A C 1
ATOM 1488 O O . ASN A 1 181 ? 79.072 40.602 -6.526 1.00 23.46 198 ASN A O 1
ATOM 1493 N N . LYS A 1 182 ? 80.982 41.205 -7.519 1.00 27.08 199 LYS A N 1
ATOM 1494 C CA . LYS A 1 182 ? 80.296 41.851 -8.656 1.00 27.82 199 LYS A CA 1
ATOM 1495 C C . LYS A 1 182 ? 79.474 40.874 -9.482 1.00 30.98 199 LYS A C 1
ATOM 1496 O O . LYS A 1 182 ? 78.463 41.291 -10.039 1.00 30.52 199 LYS A O 1
ATOM 1500 N N . GLU A 1 183 ? 79.868 39.582 -9.529 1.00 28.73 200 GLU A N 1
ATOM 1501 C CA . GLU A 1 183 ? 79.137 38.496 -10.210 1.00 30.07 200 GLU A CA 1
ATOM 1502 C C . GLU A 1 183 ? 77.724 38.349 -9.599 1.00 29.47 200 GLU A C 1
ATOM 1503 O O . GLU A 1 183 ? 76.707 38.346 -10.307 1.00 27.00 200 GLU A O 1
ATOM 1509 N N . LYS A 1 184 ? 77.670 38.244 -8.266 1.00 22.62 201 LYS A N 1
ATOM 1510 C CA . LYS A 1 184 ? 76.412 38.083 -7.554 1.00 19.86 201 LYS A CA 1
ATOM 1511 C C . LYS A 1 184 ? 75.637 39.389 -7.561 1.00 20.29 201 LYS A C 1
ATOM 1512 O O . LYS A 1 184 ? 74.423 39.382 -7.698 1.00 20.54 201 LYS A O 1
ATOM 1518 N N . TYR A 1 185 ? 76.340 40.529 -7.473 1.00 17.02 202 TYR A N 1
ATOM 1519 C CA . TYR A 1 185 ? 75.665 41.833 -7.554 1.00 16.34 202 TYR A CA 1
ATOM 1520 C C . TYR A 1 185 ? 74.894 41.966 -8.882 1.00 20.15 202 TYR A C 1
ATOM 1521 O O . TYR A 1 185 ? 73.755 42.429 -8.870 1.00 20.01 202 TYR A O 1
ATOM 1530 N N . ALA A 1 186 ? 75.505 41.559 -10.017 1.00 19.40 203 ALA A N 1
ATOM 1531 C CA . ALA A 1 186 ? 74.798 41.671 -11.313 1.00 18.84 203 ALA A CA 1
ATOM 1532 C C . ALA A 1 186 ? 73.569 40.756 -11.330 1.00 21.62 203 ALA A C 1
ATOM 1533 O O . ALA A 1 186 ? 72.509 41.160 -11.826 1.00 19.00 203 ALA A O 1
ATOM 1535 N N . SER A 1 187 ? 73.698 39.541 -10.753 1.00 19.08 204 SER A N 1
ATOM 1536 C CA A SER A 1 187 ? 72.587 38.579 -10.675 0.50 18.89 204 SER A CA 1
ATOM 1537 C CA B SER A 1 187 ? 72.574 38.591 -10.673 0.50 19.01 204 SER A CA 1
ATOM 1538 C C . SER A 1 187 ? 71.437 39.157 -9.860 1.00 22.67 204 SER A C 1
ATOM 1539 O O . SER A 1 187 ? 70.282 39.130 -10.302 1.00 20.16 204 SER A O 1
ATOM 1544 N N . GLU A 1 188 ? 71.754 39.690 -8.677 1.00 18.52 205 GLU A N 1
ATOM 1545 C CA . GLU A 1 188 ? 70.713 40.250 -7.807 1.00 18.71 205 GLU A CA 1
ATOM 1546 C C . GLU A 1 188 ? 70.075 41.490 -8.395 1.00 20.70 205 GLU A C 1
ATOM 1547 O O . GLU A 1 188 ? 68.860 41.621 -8.292 1.00 18.58 205 GLU A O 1
ATOM 1553 N N . LYS A 1 189 ? 70.856 42.376 -9.038 1.00 18.92 206 LYS A N 1
ATOM 1554 C CA A LYS A 1 189 ? 70.342 43.592 -9.680 0.50 18.64 206 LYS A CA 1
ATOM 1555 C CA B LYS A 1 189 ? 70.291 43.584 -9.638 0.50 18.20 206 LYS A CA 1
ATOM 1556 C C . LYS A 1 189 ? 69.318 43.212 -10.761 1.00 21.66 206 LYS A C 1
ATOM 1557 O O . LYS A 1 189 ? 68.275 43.859 -10.886 1.00 18.95 206 LYS A O 1
ATOM 1568 N N . ALA A 1 190 ? 69.625 42.144 -11.551 1.00 18.23 207 ALA A N 1
ATOM 1569 C CA . ALA A 1 190 ? 68.718 41.696 -12.629 1.00 17.68 207 ALA A CA 1
ATOM 1570 C C . ALA A 1 190 ? 67.439 41.152 -12.021 1.00 19.31 207 ALA A C 1
ATOM 1571 O O . ALA A 1 190 ? 66.355 41.436 -12.529 1.00 19.05 207 ALA A O 1
ATOM 1573 N N . LYS A 1 191 ? 67.545 40.413 -10.904 1.00 17.37 208 LYS A N 1
ATOM 1574 C CA . LYS A 1 191 ? 66.351 39.903 -10.205 1.00 16.67 208 LYS A CA 1
ATOM 1575 C C . LYS A 1 191 ? 65.479 41.064 -9.677 1.00 20.00 208 LYS A C 1
ATOM 1576 O O . LYS A 1 191 ? 64.244 41.012 -9.774 1.00 18.66 208 LYS A O 1
ATOM 1582 N N . ALA A 1 192 ? 66.113 42.098 -9.102 1.00 17.99 209 ALA A N 1
ATOM 1583 C CA . ALA A 1 192 ? 65.356 43.248 -8.587 1.00 17.87 209 ALA A CA 1
ATOM 1584 C C . ALA A 1 192 ? 64.643 43.966 -9.731 1.00 20.36 209 ALA A C 1
ATOM 1585 O O . ALA A 1 192 ? 63.463 44.287 -9.604 1.00 18.02 209 ALA A O 1
ATOM 1587 N N . ASP A 1 193 ? 65.356 44.206 -10.844 1.00 18.11 210 ASP A N 1
ATOM 1588 C CA A ASP A 1 193 ? 64.815 44.873 -12.040 0.50 17.46 210 ASP A CA 1
ATOM 1589 C CA B ASP A 1 193 ? 64.782 44.904 -11.987 0.50 18.33 210 ASP A CA 1
ATOM 1590 C C . ASP A 1 193 ? 63.578 44.142 -12.557 1.00 20.51 210 ASP A C 1
ATOM 1591 O O . ASP A 1 193 ? 62.562 44.774 -12.855 1.00 19.48 210 ASP A O 1
ATOM 1600 N N . ALA A 1 194 ? 63.637 42.804 -12.624 1.00 17.72 211 ALA A N 1
ATOM 1601 C CA . ALA A 1 194 ? 62.485 41.993 -13.078 1.00 19.02 211 ALA A CA 1
ATOM 1602 C C . ALA A 1 194 ? 61.281 42.172 -12.132 1.00 19.81 211 ALA A C 1
ATOM 1603 O O . ALA A 1 194 ? 60.139 42.341 -12.597 1.00 18.52 211 ALA A O 1
ATOM 1605 N N . ALA A 1 195 ? 61.525 42.141 -10.806 1.00 15.58 212 ALA A N 1
ATOM 1606 C CA . ALA A 1 195 ? 60.451 42.343 -9.804 1.00 15.78 212 ALA A CA 1
ATOM 1607 C C . ALA A 1 195 ? 59.838 43.732 -9.955 1.00 18.04 212 ALA A C 1
ATOM 1608 O O . ALA A 1 195 ? 58.617 43.856 -9.970 1.00 16.93 212 ALA A O 1
ATOM 1610 N N . PHE A 1 196 ? 60.676 44.784 -10.070 1.00 16.37 213 PHE A N 1
ATOM 1611 C CA . PHE A 1 196 ? 60.171 46.158 -10.217 1.00 15.33 213 PHE A CA 1
ATOM 1612 C C . PHE A 1 196 ? 59.393 46.325 -11.503 1.00 20.37 213 PHE A C 1
ATOM 1613 O O . PHE A 1 196 ? 58.375 47.019 -11.518 1.00 20.37 213 PHE A O 1
ATOM 1621 N N . LYS A 1 197 ? 59.842 45.688 -12.585 1.00 16.42 214 LYS A N 1
ATOM 1622 C CA . LYS A 1 197 ? 59.101 45.792 -13.842 1.00 17.12 214 LYS A CA 1
ATOM 1623 C C . LYS A 1 197 ? 57.741 45.087 -13.724 1.00 19.28 214 LYS A C 1
ATOM 1624 O O . LYS A 1 197 ? 56.749 45.632 -14.217 1.00 19.17 214 LYS A O 1
ATOM 1630 N N . LYS A 1 198 ? 57.659 43.937 -13.020 1.00 16.66 215 LYS A N 1
ATOM 1631 C CA . LYS A 1 198 ? 56.329 43.296 -12.807 1.00 17.70 215 LYS A CA 1
ATOM 1632 C C . LYS A 1 198 ? 55.451 44.194 -11.992 1.00 17.72 215 LYS A C 1
ATOM 1633 O O . LYS A 1 198 ? 54.263 44.358 -12.307 1.00 18.85 215 LYS A O 1
ATOM 1639 N N . ALA A 1 199 ? 56.021 44.803 -10.932 1.00 14.73 216 ALA A N 1
ATOM 1640 C CA . ALA A 1 199 ? 55.289 45.734 -10.054 1.00 15.23 216 ALA A CA 1
ATOM 1641 C C . ALA A 1 199 ? 54.712 46.935 -10.831 1.00 19.66 216 ALA A C 1
ATOM 1642 O O . ALA A 1 199 ? 53.531 47.261 -10.653 1.00 16.77 216 ALA A O 1
ATOM 1644 N N . VAL A 1 200 ? 55.523 47.579 -11.698 1.00 16.34 217 VAL A N 1
ATOM 1645 C CA A VAL A 1 200 ? 55.081 48.744 -12.473 0.50 16.33 217 VAL A CA 1
ATOM 1646 C CA B VAL A 1 200 ? 55.033 48.752 -12.431 0.50 18.02 217 VAL A CA 1
ATOM 1647 C C . VAL A 1 200 ? 53.878 48.366 -13.351 1.00 20.13 217 VAL A C 1
ATOM 1648 O O . VAL A 1 200 ? 52.921 49.153 -13.486 1.00 19.07 217 VAL A O 1
ATOM 1655 N N . ASP A 1 201 ? 53.937 47.179 -13.948 1.00 18.33 218 ASP A N 1
ATOM 1656 C CA . ASP A 1 201 ? 52.875 46.712 -14.846 1.00 19.23 218 ASP A CA 1
ATOM 1657 C C . ASP A 1 201 ? 51.600 46.401 -14.078 1.00 20.11 218 ASP A C 1
ATOM 1658 O O . ASP A 1 201 ? 50.541 46.849 -14.510 1.00 20.10 218 ASP A O 1
ATOM 1663 N N . TYR A 1 202 ? 51.680 45.686 -12.933 1.00 14.52 219 TYR A N 1
ATOM 1664 C CA . TYR A 1 202 ? 50.450 45.408 -12.155 1.00 14.99 219 TYR A CA 1
ATOM 1665 C C . TYR A 1 202 ? 49.836 46.709 -11.631 1.00 17.57 219 TYR A C 1
ATOM 1666 O O . TYR A 1 202 ? 48.629 46.883 -11.625 1.00 17.34 219 TYR A O 1
ATOM 1675 N N . LEU A 1 203 ? 50.679 47.613 -11.165 1.00 15.41 220 LEU A N 1
ATOM 1676 C CA . LEU A 1 203 ? 50.176 48.881 -10.621 1.00 16.54 220 LEU A CA 1
ATOM 1677 C C . LEU A 1 203 ? 49.576 49.726 -11.729 1.00 20.22 220 LEU A C 1
ATOM 1678 O O . LEU A 1 203 ? 48.524 50.328 -11.542 1.00 19.24 220 LEU A O 1
ATOM 1683 N N . GLY A 1 204 ? 50.195 49.715 -12.897 1.00 17.47 221 GLY A N 1
ATOM 1684 C CA . GLY A 1 204 ? 49.667 50.423 -14.064 1.00 18.52 221 GLY A CA 1
ATOM 1685 C C . GLY A 1 204 ? 48.265 49.943 -14.416 1.00 21.20 221 GLY A C 1
ATOM 1686 O O . GLY A 1 204 ? 47.386 50.760 -14.701 1.00 21.26 221 GLY A O 1
ATOM 1687 N N A GLU A 1 205 ? 48.066 48.612 -14.379 0.50 17.36 222 GLU A N 1
ATOM 1688 N N B GLU A 1 205 ? 48.025 48.614 -14.403 0.50 17.83 222 GLU A N 1
ATOM 1689 C CA A GLU A 1 205 ? 46.785 47.954 -14.636 0.50 16.89 222 GLU A CA 1
ATOM 1690 C CA B GLU A 1 205 ? 46.681 48.099 -14.714 0.50 17.52 222 GLU A CA 1
ATOM 1691 C C A GLU A 1 205 ? 45.718 48.425 -13.630 0.50 20.33 222 GLU A C 1
ATOM 1692 C C B GLU A 1 205 ? 45.676 48.533 -13.623 0.50 20.23 222 GLU A C 1
ATOM 1693 O O A GLU A 1 205 ? 44.582 48.685 -14.018 0.50 19.11 222 GLU A O 1
ATOM 1694 O O B GLU A 1 205 ? 44.546 48.897 -13.951 0.50 18.41 222 GLU A O 1
ATOM 1705 N N . ALA A 1 206 ? 46.101 48.546 -12.346 1.00 16.93 223 ALA A N 1
ATOM 1706 C CA . ALA A 1 206 ? 45.229 48.988 -11.233 1.00 15.87 223 ALA A CA 1
ATOM 1707 C C . ALA A 1 206 ? 44.833 50.459 -11.405 1.00 17.72 223 ALA A C 1
ATOM 1708 O O . ALA A 1 206 ? 43.655 50.779 -11.283 1.00 17.93 223 ALA A O 1
ATOM 1710 N N . VAL A 1 207 ? 45.815 51.330 -11.754 1.00 16.65 224 VAL A N 1
ATOM 1711 C CA . VAL A 1 207 ? 45.575 52.764 -12.003 1.00 18.10 224 VAL A CA 1
ATOM 1712 C C . VAL A 1 207 ? 44.548 52.918 -13.158 1.00 21.64 224 VAL A C 1
ATOM 1713 O O . VAL A 1 207 ? 43.619 53.732 -13.068 1.00 21.48 224 VAL A O 1
ATOM 1717 N N . THR A 1 208 ? 44.715 52.134 -14.235 1.00 18.77 225 THR A N 1
ATOM 1718 C CA . THR A 1 208 ? 43.796 52.190 -15.390 1.00 20.34 225 THR A CA 1
ATOM 1719 C C . THR A 1 208 ? 42.365 51.864 -14.950 1.00 22.99 225 THR A C 1
ATOM 1720 O O . THR A 1 208 ? 41.430 52.582 -15.325 1.00 22.48 225 THR A O 1
ATOM 1724 N N . LEU A 1 209 ? 42.187 50.827 -14.132 1.00 18.94 226 LEU A N 1
ATOM 1725 C CA . LEU A 1 209 ? 40.828 50.481 -13.693 1.00 19.45 226 LEU A CA 1
ATOM 1726 C C . LEU A 1 209 ? 40.245 51.460 -12.689 1.00 21.81 226 LEU A C 1
ATOM 1727 O O . LEU A 1 209 ? 39.030 51.668 -12.690 1.00 21.61 226 LEU A O 1
ATOM 1732 N N . SER A 1 210 ? 41.086 52.042 -11.805 1.00 18.14 227 SER A N 1
ATOM 1733 C CA . SER A 1 210 ? 40.631 52.933 -10.737 1.00 18.88 227 SER A CA 1
ATOM 1734 C C . SER A 1 210 ? 41.476 54.190 -10.681 1.00 22.14 227 SER A C 1
ATOM 1735 O O . SER A 1 210 ? 42.300 54.357 -9.773 1.00 20.02 227 SER A O 1
ATOM 1738 N N . PRO A 1 211 ? 41.271 55.109 -11.645 1.00 20.10 228 PRO A N 1
ATOM 1739 C CA . PRO A 1 211 ? 42.080 56.347 -11.655 1.00 20.68 228 PRO A CA 1
ATOM 1740 C C . PRO A 1 211 ? 41.848 57.224 -10.417 1.00 24.39 228 PRO A C 1
ATOM 1741 O O . PRO A 1 211 ? 42.698 58.038 -10.105 1.00 26.07 228 PRO A O 1
ATOM 1745 N N . ASN A 1 212 ? 40.752 57.010 -9.667 1.00 20.91 229 ASN A N 1
ATOM 1746 C CA . ASN A 1 212 ? 40.485 57.795 -8.440 1.00 21.81 229 ASN A CA 1
ATOM 1747 C C . ASN A 1 212 ? 41.358 57.363 -7.264 1.00 24.89 229 ASN A C 1
ATOM 1748 O O . ASN A 1 212 ? 41.391 58.051 -6.245 1.00 27.13 229 ASN A O 1
ATOM 1753 N N . ARG A 1 213 ? 42.020 56.197 -7.366 1.00 19.62 230 ARG A 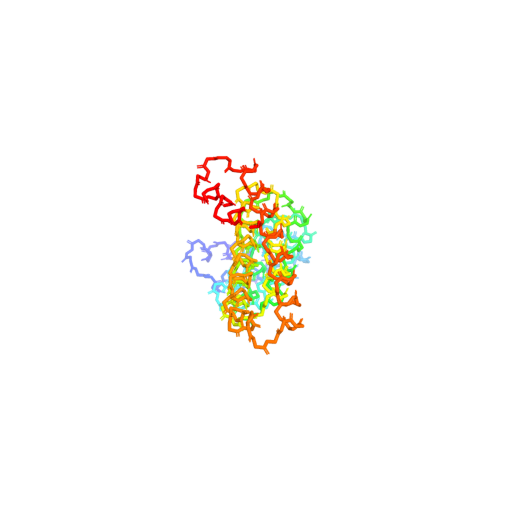N 1
ATOM 1754 C CA . ARG A 1 213 ? 42.836 55.665 -6.259 1.00 18.28 230 ARG A CA 1
ATOM 1755 C C . ARG A 1 213 ? 44.234 56.263 -6.363 1.00 21.84 230 ARG A C 1
ATOM 1756 O O . ARG A 1 213 ? 45.152 55.638 -6.890 1.00 21.07 230 ARG A O 1
ATOM 1764 N N . THR A 1 214 ? 44.382 57.521 -5.926 1.00 19.24 231 THR A N 1
ATOM 1765 C CA . THR A 1 214 ? 45.641 58.266 -6.111 1.00 18.81 231 THR A CA 1
ATOM 1766 C C . THR A 1 214 ? 46.848 57.635 -5.439 1.00 22.00 231 THR A C 1
ATOM 1767 O O . THR A 1 214 ? 47.969 57.797 -5.946 1.00 19.71 231 THR A O 1
ATOM 1771 N N . GLU A 1 215 ? 46.642 56.855 -4.366 1.00 17.96 232 GLU A N 1
ATOM 1772 C CA . GLU A 1 215 ? 47.786 56.212 -3.710 1.00 19.34 232 GLU A CA 1
ATOM 1773 C C . GLU A 1 215 ? 48.400 55.133 -4.598 1.00 21.32 232 GLU A C 1
ATOM 1774 O O . GLU A 1 215 ? 49.587 54.897 -4.506 1.00 19.80 232 GLU A O 1
ATOM 1780 N N . ILE A 1 216 ? 47.602 54.493 -5.477 1.00 18.95 233 ILE A N 1
ATOM 1781 C CA . ILE A 1 216 ? 48.157 53.475 -6.373 1.00 17.78 233 ILE A CA 1
ATOM 1782 C C . ILE A 1 216 ? 49.086 54.142 -7.381 1.00 19.77 233 ILE A C 1
ATOM 1783 O O . ILE A 1 216 ? 50.166 53.632 -7.635 1.00 19.30 233 ILE A O 1
ATOM 1788 N N . LYS A 1 217 ? 48.691 55.308 -7.899 1.00 18.31 234 LYS A N 1
ATOM 1789 C CA . LYS A 1 217 ? 49.521 56.057 -8.851 1.00 18.69 234 LYS A CA 1
ATOM 1790 C C . LYS A 1 217 ? 50.824 56.470 -8.163 1.00 20.83 234 LYS A C 1
ATOM 1791 O O . LYS A 1 217 ? 51.914 56.356 -8.741 1.00 19.56 234 LYS A O 1
ATOM 1797 N N . GLN A 1 218 ? 50.725 56.917 -6.904 1.00 18.60 235 GLN A N 1
ATOM 1798 C CA A GLN A 1 218 ? 51.916 57.330 -6.155 0.50 18.35 235 GLN A CA 1
ATOM 1799 C CA B GLN A 1 218 ? 51.913 57.339 -6.145 0.50 18.43 235 GLN A CA 1
ATOM 1800 C C . GLN A 1 218 ? 52.856 56.146 -5.965 1.00 20.95 235 GLN A C 1
ATOM 1801 O O . GLN A 1 218 ? 54.072 56.281 -6.127 1.00 21.80 235 GLN A O 1
ATOM 1825 N N . GLN A 1 220 ? 53.102 53.520 -7.934 1.00 20.13 237 GLN A N 1
ATOM 1826 C CA . GLN A 1 220 ? 53.690 53.182 -9.235 1.00 20.33 237 GLN A CA 1
ATOM 1827 C C . GLN A 1 220 ? 54.865 5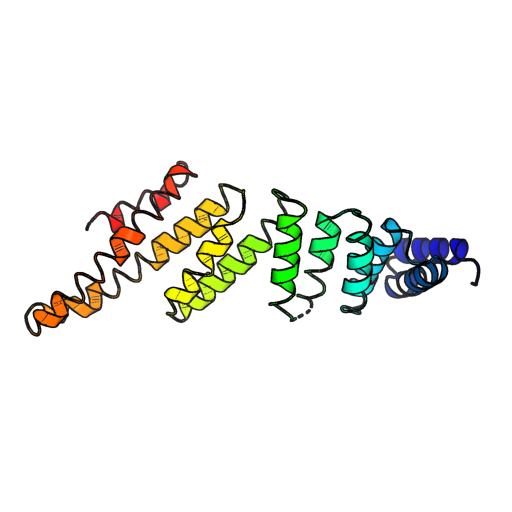4.129 -9.534 1.00 24.02 237 GLN A C 1
ATOM 1828 O O . GLN A 1 220 ? 55.907 53.689 -10.050 1.00 22.45 237 GLN A O 1
ATOM 1834 N N . ASP A 1 221 ? 54.719 55.418 -9.169 1.00 21.79 238 ASP A N 1
ATOM 1835 C CA . ASP A 1 221 ? 55.804 56.394 -9.354 1.00 22.46 238 ASP A CA 1
ATOM 1836 C C . ASP A 1 221 ? 57.024 56.003 -8.538 1.00 25.60 238 ASP A C 1
ATOM 1837 O O . ASP A 1 221 ? 58.147 56.131 -9.028 1.00 24.87 238 ASP A O 1
ATOM 1842 N N . GLN A 1 222 ? 56.818 55.498 -7.292 1.00 22.76 239 GLN A N 1
ATOM 1843 C CA . GLN A 1 222 ? 57.937 55.062 -6.444 1.00 21.89 239 GLN A CA 1
ATOM 1844 C C . GLN A 1 222 ? 58.650 53.879 -7.104 1.00 23.45 239 GLN A C 1
ATOM 1845 O O . GLN A 1 222 ? 59.870 53.844 -7.093 1.00 23.80 239 GLN A O 1
ATOM 1851 N N . VAL A 1 223 ? 57.892 52.923 -7.670 1.00 21.40 240 VAL A N 1
ATOM 1852 C CA . VAL A 1 223 ? 58.514 51.768 -8.338 1.00 21.30 240 VAL A CA 1
ATOM 1853 C C . VAL A 1 223 ? 59.296 52.249 -9.573 1.00 25.68 240 VAL A C 1
ATOM 1854 O O . VAL A 1 223 ? 60.456 51.859 -9.744 1.00 26.93 240 VAL A O 1
ATOM 1858 N N . LYS A 1 224 ? 58.703 53.126 -10.396 1.00 23.68 241 LYS A N 1
ATOM 1859 C CA . LYS A 1 224 ? 59.392 53.659 -11.587 1.00 25.77 241 LYS A CA 1
ATOM 1860 C C . LYS A 1 224 ? 60.718 54.309 -11.224 1.00 31.32 241 LYS A C 1
ATOM 1861 O O . LYS A 1 224 ? 61.668 54.185 -11.987 1.00 31.48 241 LYS A O 1
ATOM 1867 N N . ALA A 1 225 ? 60.809 54.950 -10.044 1.00 29.49 242 ALA A N 1
ATOM 1868 C CA . ALA A 1 225 ? 62.059 55.590 -9.587 1.00 29.97 242 ALA A CA 1
ATOM 1869 C C . ALA A 1 225 ? 63.184 54.557 -9.307 1.00 37.37 242 ALA A C 1
ATOM 1870 O O . ALA A 1 225 ? 64.361 54.927 -9.239 1.00 38.19 242 ALA A O 1
ATOM 1880 N N . ILE A 1 227 ? 63.680 51.821 -11.271 1.00 34.45 244 ILE A N 1
ATOM 1881 C CA . ILE A 1 227 ? 64.091 51.270 -12.571 1.00 37.05 244 ILE A CA 1
ATOM 1882 C C . ILE A 1 227 ? 65.007 52.279 -13.269 1.00 91.71 244 ILE A C 1
ATOM 1883 O O . ILE A 1 227 ? 66.199 52.326 -12.976 1.00 66.20 244 ILE A O 1
#

Secondary structure (DSSP, 8-state):
---HHHHHHHHHHHHHTT-HHHHHHHHHHHHHHTTT--HHHHHHHHHHHHHTT-HHHHHHHHHHHHHTT-SHHHHHHHHHHHHH---HHHHHHHHHHHHHHSTT-HHHHHHHHHHHHHHHHHHHHTT-HHHHHHHHHHHTTSS-HHHHHHHHHHHHHHHHHHHHHHHHHHGGGTTT-HHHHHHHHHHHHHHHHHHHHHHHHHHHH-TT-HHHH--HHHH--

Radius of gyration: 24.87 Å; Cα contacts (8 Å, |Δi|>4): 328; chains: 1; bounding box: 82×47×31 Å

Organism: Bacteroides fragilis (strain ATCC 25285 / DSM 2151 / CCUG 4856 / JCM 11019 / LMG 10263 / NCTC 9343 / Onslow / VPI 2553 / EN-2) (NCBI:txid272559)

Foldseek 3Di:
DPDLVVLCVQLVVCVVVVNLVSVLVSLVVSCVVVVNQDLVSLQSNLVSCVVVLVLVSSLVSLVSNVVVVHPLLSSLQSNLVSCVSPNLVVNLVSLVVSCVVPPPDVVSLVVNLVSLCVQLVVCLVVVNLVRSLVSLVSNCVHPDLLSVLVSLLSLLVSLLVVLVVLVVVLVVCVPPPVPVNVVSNVSSLVSLVSNLVSLVSSCVSPVVPVVSVCNVVSVVD